Protein 5XHW (pdb70)

InterPro domains:
  IPR005835 Nucleotidyl transferase domain [PF00483] (5-223)
  IPR029044 Nucleotide-diphospho-sugar transferases [G3DSA:3.90.550.10] (3-225)
  IPR029044 Nucleotide-diphospho-sugar transferases [SSF53448] (4-223)
  IPR050486 Mannose-1-phosphate guanyltransferase [PTHR22572] (4-223)

Sequence (222 aa):
YDVVILAGGLGTRLKSVSGDIPKPVDISGKPFLYRLEYLEDQGVQRIILSLSYKADYIIDSLIKDNPVNSKVDFIIENEPLGTGGAIKNACKYIEASKFIVINGDTYCELDYKKFIESSLDSDLQISGVEVDDVCRYGSLDIDHDFHVNSIVEKGHQGTGIINSGTYILSKKIIEDYPHDKFSFELDFLPKFTGVFKAFVTKAYFIDIGIPEDYYKACEKFK

Foldseek 3Di:
DEEEEEQPPPAADQVPRHDQDRLCDDQQHDRVLLVLLLCVVLPHQEYEYEYERPQPVVVVVCVVPPSDPHHYHYHYDPDAQAPLLSLLVCLVVDPDQKYKYAYSQKRWNDNVVVVVVVCPPWQKEFEWAKDFWCQVAWFFDADPVQFTPATGGHHDTGTGIHRRVMMMHGSVLRNVPPGSHDHCRPPPVVPDDTGYGYDYYNTDMAGCSHPVSVVVRSVVVD

Secondary structure (DSSP, 8-state):
--EEEE-SS--SEETTEE-SS----EETTEEHHHH--HHHHHT--EEEEEE-TTHHHHHHHHHH-----SEEEEEE-SS--HHHHHHHHHGGG--SSEEEEEETTEEE---HHHHHHHTTT-SEEEEEEEES--TTS-EEEE-TT-BEEEEEPTT--SSEEEEEEEEEEEGGGTTT-S-SS--IIIIITTT--S-EEEEEE---EEETTSHHHHHHHHHHT-

Nearest PDB structures (foldseek):
  5xhw-assembly1_A  TM=1.005E+00  e=9.450E-49  Yersinia pseudotuberculosis
  6jq8-assembly1_A  TM=9.909E-01  e=1.436E-44  Yersinia pseudotuberculosis
  4y7u-assembly1_A  TM=7.960E-01  e=5.337E-15  Pseudomonas putida BIRD-1
  4y7v-assembly1_A  TM=8.036E-01  e=8.773E-15  Pseudomonas putida BIRD-1
  4y7t-assembly1_A  TM=8.026E-01  e=1.535E-14  Pseudomonas putida BIRD-1

Organism: Yersinia pseudotuberculosis (NCBI:txid633)

Solvent-accessible surface area: 11233 Å² total

B-factor: mean 29.2, std 11.06, range [11.17, 82.59]

Radius of gyration: 16.53 Å; Cα contacts (8 Å, |Δi|>4): 443; chains: 1; bounding box: 47×33×39 Å

Structure (mmCIF, N/CA/C/O backbone):
data_5XHW
#
_entry.id   5XHW
#
_cell.length_a   81.070
_cell.length_b   81.070
_cell.length_c   52.960
_cell.angle_alpha   90.00
_cell.angle_beta   90.00
_cell.angle_gamma   90.00
#
_symmetry.space_group_name_H-M   'P 43'
#
loop_
_entity.id
_entity.type
_entity.pdbx_description
1 polymer 'Putative 6-deoxy-D-mannoheptose pathway protein'
2 non-polymer 'SULFATE ION'
3 water water
#
loop_
_atom_site.group_PDB
_atom_site.id
_atom_site.type_symbol
_atom_site.label_atom_id
_atom_site.label_alt_id
_atom_site.label_comp_id
_atom_site.label_asym_id
_atom_site.label_entity_id
_atom_site.label_seq_id
_atom_site.pdbx_PDB_ins_code
_atom_site.Cartn_x
_atom_site.Cartn_y
_atom_site.Cartn_z
_atom_site.occupancy
_atom_site.B_iso_or_equiv
_atom_site.auth_seq_id
_atom_site.auth_comp_id
_atom_site.auth_asym_id
_atom_site.auth_atom_id
_atom_site.pdbx_PDB_model_num
ATOM 9 N N . TYR A 1 14 ? 29.115 14.505 37.004 1.00 25.31 2 TYR A N 1
ATOM 10 C CA . TYR A 1 14 ? 29.175 13.122 37.446 1.00 26.65 2 TYR A CA 1
ATOM 11 C C . TYR A 1 14 ? 30.383 12.378 36.900 1.00 26.40 2 TYR A C 1
ATOM 12 O O . TYR A 1 14 ? 30.960 12.778 35.888 1.00 27.67 2 TYR A O 1
ATOM 21 N N . ASP A 1 15 ? 30.750 11.282 37.560 1.00 20.96 3 ASP A N 1
ATOM 22 C CA . ASP A 1 15 ? 31.671 10.313 36.970 1.00 18.57 3 ASP A CA 1
ATOM 23 C C . ASP A 1 15 ? 31.110 9.772 35.649 1.00 19.91 3 ASP A C 1
ATOM 24 O O . ASP A 1 15 ? 29.880 9.683 35.477 1.00 16.43 3 ASP A O 1
ATOM 29 N N . VAL A 1 16 ? 32.004 9.401 34.734 1.00 16.75 4 VAL A N 1
ATOM 30 C CA . VAL A 1 16 ? 31.593 8.787 33.464 1.00 17.43 4 VAL A CA 1
ATOM 31 C C . VAL A 1 16 ? 32.137 7.361 33.314 1.00 17.55 4 VAL A C 1
ATOM 32 O O . VAL A 1 16 ? 33.353 7.126 33.405 1.00 18.96 4 VAL A O 1
ATOM 36 N N . VAL A 1 17 ? 31.240 6.400 33.099 1.00 13.65 5 VAL A N 1
ATOM 37 C CA . VAL A 1 17 ? 31.645 5.050 32.750 1.00 11.17 5 VAL A CA 1
ATOM 38 C C . VAL A 1 17 ? 31.538 4.898 31.230 1.00 15.17 5 VAL A C 1
ATOM 39 O O . VAL A 1 17 ? 30.469 5.154 30.653 1.00 13.28 5 VAL A O 1
ATOM 43 N N . ILE A 1 18 ? 32.634 4.491 30.590 1.00 13.95 6 ILE A N 1
ATOM 44 C CA . ILE A 1 18 ? 32.630 4.193 29.156 1.00 13.09 6 ILE A CA 1
ATOM 45 C C . ILE A 1 18 ? 32.687 2.688 28.947 1.00 15.14 6 ILE A C 1
ATOM 46 O O . ILE A 1 18 ? 33.587 2.001 29.454 1.00 16.74 6 ILE A O 1
ATOM 51 N N . LEU A 1 19 ? 31.700 2.165 28.238 1.00 12.55 7 LEU A N 1
ATOM 52 C CA . LEU A 1 19 ? 31.607 0.736 27.989 1.00 17.78 7 LEU A CA 1
ATOM 53 C C . LEU A 1 19 ? 32.383 0.414 26.728 1.00 25.33 7 LEU A C 1
ATOM 54 O O . LEU A 1 19 ? 31.930 0.728 25.628 1.00 18.91 7 LEU A O 1
ATOM 59 N N . ALA A 1 20 ? 33.552 -0.202 26.881 1.00 19.90 8 ALA A N 1
ATOM 60 C CA . ALA A 1 20 ? 34.373 -0.533 25.724 1.00 23.24 8 ALA A CA 1
ATOM 61 C C . ALA A 1 20 ? 34.356 -2.032 25.428 1.00 31.91 8 ALA A C 1
ATOM 62 O O . ALA A 1 20 ? 34.840 -2.468 24.384 1.00 44.69 8 ALA A O 1
ATOM 64 N N . GLY A 1 21 ? 33.779 -2.815 26.331 1.00 30.63 9 GLY A N 1
ATOM 65 C CA . GLY A 1 21 ? 33.650 -4.245 26.117 1.00 40.47 9 GLY A CA 1
ATOM 66 C C . GLY A 1 21 ? 32.381 -4.594 25.358 1.00 45.33 9 GLY A C 1
ATOM 67 O O . GLY A 1 21 ? 31.438 -3.804 25.320 1.00 40.82 9 GLY A O 1
ATOM 68 N N . GLY A 1 22 ? 32.330 -5.806 24.812 1.00 42.74 10 GLY A N 1
ATOM 69 C CA . GLY A 1 22 ? 31.153 -6.299 24.113 1.00 39.78 10 GLY A CA 1
ATOM 70 C C . GLY A 1 22 ? 30.680 -5.536 22.893 1.00 44.92 10 GLY A C 1
ATOM 71 O O . GLY A 1 22 ? 29.511 -5.610 22.515 1.00 38.67 10 GLY A O 1
ATOM 72 N N . LEU A 1 23 ? 31.601 -4.804 22.277 1.00 40.62 11 LEU A N 1
ATOM 73 C CA . LEU A 1 23 ? 31.290 -4.021 21.091 1.00 46.04 11 LEU A CA 1
ATOM 74 C C . LEU A 1 23 ? 31.668 -4.773 19.820 1.00 50.32 11 LEU A C 1
ATOM 75 O O . LEU A 1 23 ? 31.407 -4.300 18.714 1.00 50.37 11 LEU A O 1
ATOM 80 N N . GLY A 1 24 ? 32.282 -5.943 19.975 1.00 51.72 12 GLY A N 1
ATOM 81 C CA . GLY A 1 24 ? 32.676 -6.723 18.817 1.00 53.96 12 GLY A CA 1
ATOM 82 C C . GLY A 1 24 ? 33.720 -5.979 18.007 1.00 55.37 12 GLY A C 1
ATOM 83 O O . GLY A 1 24 ? 34.108 -4.865 18.359 1.00 53.74 12 GLY A O 1
ATOM 84 N N . THR A 1 25 ? 34.164 -6.597 16.938 1.00 52.19 13 THR A N 1
ATOM 85 C CA . THR A 1 25 ? 35.159 -6.024 16.078 1.00 48.11 13 THR A CA 1
ATOM 86 C C . THR A 1 25 ? 34.788 -5.858 14.578 1.00 46.80 13 THR A C 1
ATOM 87 O O . THR A 1 25 ? 35.631 -5.577 13.773 1.00 48.36 13 THR A O 1
ATOM 91 N N . ARG A 1 26 ? 33.539 -6.038 14.213 1.00 46.24 14 ARG A N 1
ATOM 92 C CA . ARG A 1 26 ? 33.125 -5.891 12.825 1.00 47.76 14 ARG A CA 1
ATOM 93 C C . ARG A 1 26 ? 32.767 -4.501 12.378 1.00 46.66 14 ARG A C 1
ATOM 94 O O . ARG A 1 26 ? 32.618 -3.614 13.173 1.00 44.67 14 ARG A O 1
ATOM 102 N N . LEU A 1 27 ? 32.661 -4.369 11.063 1.00 42.40 15 LEU A N 1
ATOM 103 C CA . LEU A 1 27 ? 32.173 -3.212 10.371 1.00 41.72 15 LEU A CA 1
ATOM 104 C C . LEU A 1 27 ? 31.233 -3.913 9.398 1.00 44.63 15 LEU A C 1
ATOM 105 O O . LEU A 1 27 ? 31.689 -4.500 8.463 1.00 39.89 15 LEU A O 1
ATOM 110 N N . LYS A 1 28 ? 29.934 -3.869 9.677 1.00 45.74 16 LYS A N 1
ATOM 111 C CA . LYS A 1 28 ? 28.961 -4.551 8.840 1.00 40.26 16 LYS A CA 1
ATOM 112 C C . LYS A 1 28 ? 29.361 -6.022 8.832 1.00 41.84 16 LYS A C 1
ATOM 113 O O . LYS A 1 28 ? 29.655 -6.598 9.879 1.00 43.56 16 LYS A O 1
ATOM 119 N N . SER A 1 29 ? 29.382 -6.622 7.649 1.00 41.00 17 SER A N 1
ATOM 120 C CA . SER A 1 29 ? 29.776 -8.000 7.501 1.00 42.97 17 SER A CA 1
ATOM 121 C C . SER A 1 29 ? 31.240 -8.288 7.778 1.00 39.39 17 SER A C 1
ATOM 122 O O . SER A 1 29 ? 31.592 -9.381 8.071 1.00 39.10 17 SER A O 1
ATOM 125 N N . VAL A 1 30 ? 32.086 -7.286 7.653 1.00 38.81 18 VAL A N 1
ATOM 126 C CA . VAL A 1 30 ? 33.510 -7.476 7.806 1.00 34.22 18 VAL A CA 1
ATOM 127 C C . VAL A 1 30 ? 34.029 -7.463 9.212 1.00 35.31 18 VAL A C 1
ATOM 128 O O . VAL A 1 30 ? 34.023 -6.483 9.877 1.00 34.22 18 VAL A O 1
ATOM 132 N N . SER A 1 31 ? 34.512 -8.615 9.604 1.00 35.11 19 SER A N 1
ATOM 133 C CA . SER A 1 31 ? 35.071 -8.855 10.904 1.00 41.10 19 SER A CA 1
ATOM 134 C C . SER A 1 31 ? 36.529 -8.394 11.024 1.00 37.73 19 SER A C 1
ATOM 135 O O . SER A 1 31 ? 37.316 -8.721 10.209 1.00 33.69 19 SER A O 1
ATOM 138 N N . GLY A 1 32 ? 36.833 -7.649 12.071 1.00 36.54 20 GLY A N 1
ATOM 139 C CA . GLY A 1 32 ? 38.142 -7.097 12.336 1.00 35.34 20 GLY A CA 1
ATOM 140 C C . GLY A 1 32 ? 38.749 -7.570 13.626 1.00 39.31 20 GLY A C 1
ATOM 141 O O . GLY A 1 32 ? 38.170 -8.390 14.260 1.00 42.02 20 GLY A O 1
ATOM 142 N N . ASP A 1 33 ? 39.938 -7.099 13.966 1.00 35.31 21 ASP A N 1
ATOM 143 C CA . ASP A 1 33 ? 40.640 -7.474 15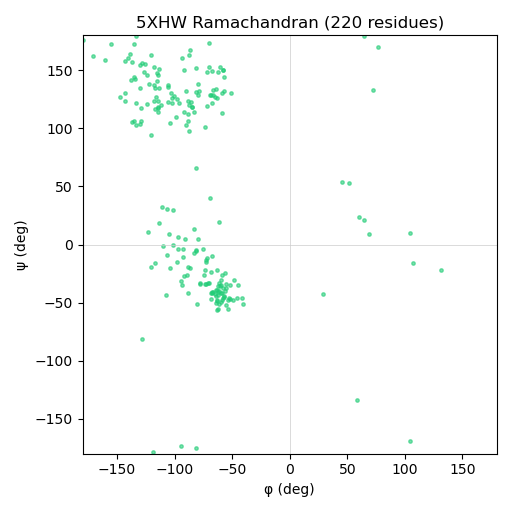.182 1.00 37.49 21 ASP A CA 1
ATOM 144 C C . ASP A 1 33 ? 40.904 -6.340 16.183 1.00 37.01 21 ASP A C 1
ATOM 145 O O . ASP A 1 33 ? 41.205 -6.550 17.307 1.00 39.20 21 ASP A O 1
ATOM 150 N N . ILE A 1 34 ? 40.777 -5.136 15.722 1.00 30.74 22 ILE A N 1
ATOM 151 C CA . ILE A 1 34 ? 40.958 -3.904 16.471 1.00 31.96 22 ILE A CA 1
ATOM 152 C C . ILE A 1 34 ? 39.690 -3.669 17.287 1.00 31.94 22 ILE A C 1
ATOM 153 O O . ILE A 1 34 ? 38.602 -3.733 16.737 1.00 24.41 22 ILE A O 1
ATOM 158 N N . PRO A 1 35 ? 39.852 -3.369 18.573 1.00 31.95 23 PRO A N 1
ATOM 159 C CA . PRO A 1 35 ? 38.709 -3.067 19.437 1.00 30.66 23 PRO A CA 1
ATOM 160 C C . PRO A 1 35 ? 38.119 -1.808 18.822 1.00 32.66 23 PRO A C 1
ATOM 161 O O . PRO A 1 35 ? 38.841 -0.832 18.619 1.00 28.67 23 PRO A O 1
ATOM 165 N N . LYS A 1 36 ? 36.829 -1.833 18.514 1.00 28.36 24 LYS A N 1
ATOM 166 C CA . LYS A 1 36 ? 36.179 -0.698 17.867 1.00 28.47 24 LYS A CA 1
ATOM 167 C C . LYS A 1 36 ? 36.516 0.675 18.438 1.00 26.92 24 LYS A C 1
ATOM 168 O O . LYS A 1 36 ? 36.642 1.630 17.658 1.00 24.73 24 LYS A O 1
ATOM 174 N N . PRO A 1 37 ? 36.717 0.766 19.747 1.00 25.31 25 PRO A N 1
ATOM 175 C CA . PRO A 1 37 ? 37.070 2.043 20.379 1.00 27.02 25 PRO A CA 1
ATOM 176 C C . PRO A 1 37 ? 38.483 2.504 19.993 1.00 22.45 25 PRO A C 1
ATOM 177 O O . PRO A 1 37 ? 38.779 3.690 20.145 1.00 22.80 25 PRO A O 1
ATOM 189 N N . VAL A 1 39 ? 39.834 2.230 16.862 1.00 24.07 27 VAL A N 1
ATOM 190 C CA . VAL A 1 39 ? 39.947 2.542 15.442 1.00 24.50 27 VAL A CA 1
ATOM 191 C C . VAL A 1 39 ? 40.533 3.941 15.225 1.00 21.11 27 VAL A C 1
ATOM 192 O O . VAL A 1 39 ? 40.105 4.910 15.846 1.00 18.36 27 VAL A O 1
ATOM 196 N N . ASP A 1 40 ? 41.518 4.053 14.331 1.00 25.62 28 ASP A N 1
ATOM 197 C CA . ASP A 1 40 ? 42.158 5.340 14.081 1.00 23.95 28 ASP A CA 1
ATOM 198 C C . ASP A 1 40 ? 41.229 6.321 13.376 1.00 26.22 28 ASP A C 1
ATOM 199 O O . ASP A 1 40 ? 40.632 6.001 12.350 1.00 24.30 28 ASP A O 1
ATOM 204 N N . ILE A 1 41 ? 41.110 7.514 13.941 1.00 20.60 29 ILE A N 1
ATOM 205 C CA . ILE A 1 41 ? 40.304 8.564 13.350 1.00 27.21 29 ILE A CA 1
ATOM 206 C C . ILE A 1 41 ? 41.225 9.751 13.079 1.00 27.30 29 ILE A C 1
ATOM 207 O O . ILE A 1 41 ? 41.483 10.568 13.960 1.00 23.69 29 ILE A O 1
ATOM 212 N N . SER A 1 42 ? 41.733 9.808 11.848 1.00 25.67 30 SER A N 1
ATOM 213 C CA . SER A 1 42 ? 42.658 10.849 11.407 1.00 27.96 30 SER A CA 1
ATOM 214 C C . SER A 1 42 ? 43.781 11.159 12.398 1.00 25.79 30 SER A C 1
ATOM 215 O O . SER A 1 42 ? 43.991 12.306 12.784 1.00 27.24 30 SER A O 1
ATOM 218 N N . GLY A 1 43 ? 44.507 10.132 12.808 1.00 26.64 31 GLY A N 1
ATOM 219 C CA . GLY A 1 43 ? 45.695 10.343 13.614 1.00 27.10 31 GLY A CA 1
ATOM 220 C C . GLY A 1 43 ? 45.574 9.966 15.076 1.00 31.30 31 GLY A C 1
ATOM 221 O O . GLY A 1 43 ? 46.592 9.848 15.749 1.00 33.41 31 GLY A O 1
ATOM 222 N N . LYS A 1 44 ? 44.342 9.791 15.565 1.00 31.33 32 LYS A N 1
ATOM 223 C CA . LYS A 1 44 ? 44.075 9.431 16.971 1.00 27.17 32 LYS A CA 1
ATOM 224 C C . LYS A 1 44 ? 43.024 8.323 17.063 1.00 27.82 32 LYS A C 1
ATOM 225 O O . LYS A 1 44 ? 42.079 8.301 16.273 1.00 25.23 32 LYS A O 1
ATOM 231 N N . PRO A 1 45 ? 43.171 7.410 18.034 1.00 26.02 33 PRO A N 1
ATOM 232 C CA . PRO A 1 45 ? 42.122 6.401 18.247 1.00 25.19 33 PRO A CA 1
ATOM 233 C C . PRO A 1 45 ? 40.781 7.074 18.535 1.00 16.40 33 PRO A C 1
ATOM 234 O O . PRO A 1 45 ? 40.762 8.175 19.068 1.00 18.32 33 PRO A O 1
ATOM 238 N N . PHE A 1 46 ? 39.683 6.429 18.162 1.00 21.54 34 PHE A N 1
ATOM 239 C CA . PHE A 1 46 ? 38.340 6.966 18.408 1.00 16.67 34 PHE A CA 1
ATOM 240 C C . PHE A 1 46 ? 38.107 7.240 19.908 1.00 20.21 34 PHE A C 1
ATOM 241 O O . PHE A 1 46 ? 37.595 8.284 20.289 1.00 16.35 34 PHE A O 1
ATOM 249 N N . LEU A 1 47 ? 38.505 6.298 20.754 1.00 18.46 35 LEU A N 1
ATOM 250 C CA . LEU A 1 47 ? 38.351 6.479 22.201 1.00 19.56 35 LEU A CA 1
ATOM 251 C C . LEU A 1 47 ? 39.026 7.766 22.711 1.00 21.67 35 LEU A C 1
ATOM 252 O O . LEU A 1 47 ? 38.492 8.451 23.592 1.00 21.49 35 LEU A O 1
ATOM 257 N N . TYR A 1 48 ? 40.182 8.119 22.150 1.00 18.54 36 TYR A N 1
ATOM 258 C CA . TYR A 1 48 ? 40.884 9.327 22.599 1.00 23.20 36 TYR A CA 1
ATOM 259 C C . TYR A 1 48 ? 40.124 10.592 22.270 1.00 19.17 36 TYR A C 1
ATOM 260 O O . TYR A 1 48 ? 40.078 11.524 23.069 1.00 22.31 36 TYR A O 1
ATOM 269 N N . ARG A 1 49 ? 39.535 10.645 21.079 1.00 18.14 37 ARG A N 1
ATOM 270 C CA . ARG A 1 49 ? 38.733 11.800 20.719 1.00 18.75 37 ARG A CA 1
ATOM 271 C C . ARG A 1 49 ? 37.509 11.929 21.628 1.00 19.23 37 ARG A C 1
ATOM 272 O O . ARG A 1 49 ? 37.112 13.036 21.990 1.00 18.34 37 ARG A O 1
ATOM 280 N N . LEU A 1 50 ? 36.900 10.796 21.969 1.00 15.29 38 LEU A N 1
ATO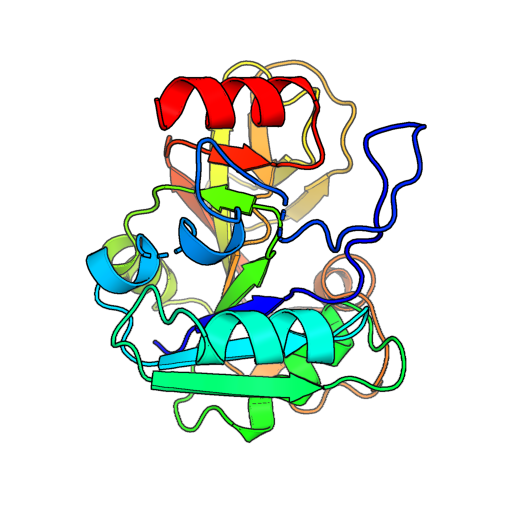M 281 C CA . LEU A 1 50 ? 35.773 10.790 22.888 1.00 17.03 38 LEU A CA 1
ATOM 282 C C . LEU A 1 50 ? 36.192 11.346 24.267 1.00 16.46 38 LEU A C 1
ATOM 283 O O . LEU A 1 50 ? 35.552 12.250 24.818 1.00 16.80 38 LEU A O 1
ATOM 296 N N . GLU A 1 52 ? 38.816 13.210 25.016 1.00 21.08 40 GLU A N 1
ATOM 297 C CA . GLU A 1 52 ? 39.146 14.635 24.891 1.00 22.85 40 GLU A CA 1
ATOM 298 C C . GLU A 1 52 ? 37.894 15.509 24.971 1.00 23.52 40 GLU A C 1
ATOM 299 O O . GLU A 1 52 ? 37.915 16.557 25.613 1.00 24.90 40 GLU A O 1
ATOM 305 N N . TYR A 1 53 ? 36.809 15.095 24.311 1.00 20.94 41 TYR A N 1
ATOM 306 C CA . TYR A 1 53 ? 35.560 15.863 24.357 1.00 18.18 41 TYR A CA 1
ATOM 307 C C . TYR A 1 53 ? 34.986 15.899 25.782 1.00 20.36 41 TYR A C 1
ATOM 308 O O . TYR A 1 53 ? 34.526 16.941 26.261 1.00 22.45 41 TYR A O 1
ATOM 317 N N . LEU A 1 54 ? 34.992 14.751 26.446 1.00 21.20 42 LEU A N 1
ATOM 318 C CA . LEU A 1 54 ? 34.523 14.669 27.826 1.00 21.38 42 LEU A CA 1
ATOM 319 C C . LEU A 1 54 ? 35.325 15.620 28.736 1.00 24.86 42 LEU A C 1
ATOM 320 O O . LEU A 1 54 ? 34.738 16.359 29.525 1.00 22.71 42 LEU A O 1
ATOM 325 N N . GLU A 1 55 ? 36.653 15.612 28.608 1.00 27.01 43 GLU A N 1
ATOM 326 C CA . GLU A 1 55 ? 37.486 16.530 29.394 1.00 29.25 43 GLU A CA 1
ATOM 327 C C . GLU A 1 55 ? 37.103 17.985 29.110 1.00 29.54 43 GLU A C 1
ATOM 328 O O . GLU A 1 55 ? 37.002 18.794 30.035 1.00 28.53 43 GLU A O 1
ATOM 334 N N . ASP A 1 56 ? 36.866 18.313 27.839 1.00 28.02 44 ASP A N 1
ATOM 335 C CA . ASP A 1 56 ? 36.415 19.658 27.462 1.00 30.67 44 ASP A CA 1
ATOM 336 C C . ASP A 1 56 ? 35.086 20.037 28.132 1.00 31.09 44 ASP A C 1
ATOM 337 O O . ASP A 1 56 ? 34.834 21.209 28.417 1.00 28.07 44 ASP A O 1
ATOM 342 N N . GLN A 1 57 ? 34.241 19.039 28.386 1.00 28.18 45 GLN A N 1
ATOM 343 C CA . GLN A 1 57 ? 32.947 19.267 29.020 1.00 27.32 45 GLN A CA 1
ATOM 344 C C . GLN A 1 57 ? 33.066 19.353 30.538 1.00 28.44 45 GLN A C 1
ATOM 345 O O . GLN A 1 57 ? 32.097 19.661 31.225 1.00 32.28 45 GLN A O 1
ATOM 351 N N . GLY A 1 58 ? 34.251 19.062 31.062 1.00 25.08 46 GLY A N 1
ATOM 352 C CA . GLY A 1 58 ? 34.478 19.171 32.491 1.00 31.14 46 GLY A CA 1
ATOM 353 C C . GLY A 1 58 ? 34.519 17.860 33.255 1.00 32.90 46 GLY A C 1
ATOM 354 O O . GLY A 1 58 ? 34.531 17.873 34.485 1.00 30.11 46 GLY A O 1
ATOM 355 N N . VAL A 1 59 ? 34.551 16.729 32.549 1.00 29.14 47 VAL A N 1
ATOM 356 C CA . VAL A 1 59 ? 34.597 15.434 33.224 1.00 27.78 47 VAL A CA 1
ATOM 357 C C . VAL A 1 59 ? 35.923 15.259 33.974 1.00 28.75 47 VAL A C 1
ATOM 358 O O . VAL A 1 59 ? 37.000 15.444 33.407 1.00 30.84 47 VAL A O 1
ATOM 362 N N . GLN A 1 60 ? 35.831 14.908 35.255 1.00 25.47 48 GLN A N 1
ATOM 363 C CA . GLN A 1 60 ? 37.000 14.812 36.123 1.00 29.43 48 GLN A CA 1
ATOM 364 C C . GLN A 1 60 ? 37.417 13.372 36.374 1.00 26.30 48 GLN A C 1
ATOM 365 O O . GLN A 1 60 ? 38.552 13.107 36.758 1.00 26.08 48 GLN A O 1
ATOM 371 N N . ARG A 1 61 ? 36.491 12.440 36.165 1.00 21.77 49 ARG A N 1
ATOM 372 C CA . ARG A 1 61 ? 36.791 11.043 36.395 1.00 23.41 49 ARG A CA 1
ATOM 373 C C . ARG A 1 61 ? 36.128 10.106 35.384 1.00 24.75 49 ARG A C 1
ATOM 374 O O . ARG A 1 61 ? 34.904 10.100 35.239 1.00 20.44 49 ARG A O 1
ATOM 382 N N . ILE A 1 62 ? 36.952 9.307 34.713 1.00 25.03 50 ILE A N 1
ATOM 383 C CA . ILE A 1 62 ? 36.489 8.365 33.707 1.00 22.68 50 ILE A CA 1
ATOM 384 C C . ILE A 1 62 ? 36.803 6.961 34.163 1.00 24.22 50 ILE A C 1
ATOM 385 O O . ILE A 1 62 ? 37.922 6.666 34.589 1.00 27.19 50 ILE A O 1
ATOM 390 N N . ILE A 1 63 ? 35.821 6.075 34.020 1.00 16.93 51 ILE A N 1
ATOM 391 C CA . ILE A 1 63 ? 35.974 4.665 34.362 1.00 17.32 51 ILE A CA 1
ATOM 392 C C . ILE A 1 63 ? 35.849 3.886 33.051 1.00 19.99 51 ILE A C 1
ATOM 393 O O . ILE A 1 63 ? 34.808 3.933 32.395 1.00 18.78 51 ILE A O 1
ATOM 398 N N . LEU A 1 64 ? 36.903 3.182 32.658 1.00 19.16 52 LEU A N 1
ATOM 399 C CA . LEU A 1 64 ? 36.865 2.424 31.411 1.00 17.69 52 LEU A CA 1
ATOM 400 C C . LEU A 1 64 ? 36.570 0.947 31.643 1.00 24.22 52 LEU A C 1
ATOM 401 O O . LEU A 1 64 ? 37.402 0.224 32.190 1.00 20.64 52 LEU A O 1
ATOM 406 N N . SER A 1 65 ? 35.384 0.501 31.246 1.00 16.61 53 SER A N 1
ATOM 407 C CA . SER A 1 65 ? 35.015 -0.899 31.407 1.00 16.63 53 SER A CA 1
ATOM 408 C C . SER A 1 65 ? 35.573 -1.629 30.199 1.00 21.38 53 SER A C 1
ATOM 409 O O . SER A 1 65 ? 35.195 -1.328 29.067 1.00 22.18 53 SER A O 1
ATOM 412 N N . LEU A 1 66 ? 36.477 -2.579 30.419 1.00 24.94 54 LEU A N 1
ATOM 413 C CA . LEU A 1 66 ? 37.065 -3.278 29.269 1.00 23.13 54 LEU A CA 1
ATOM 414 C C . LEU A 1 66 ? 36.939 -4.807 29.271 1.00 27.01 54 LEU A C 1
ATOM 415 O O . LEU A 1 66 ? 36.967 -5.439 30.327 1.00 31.97 54 LEU A O 1
ATOM 420 N N . SER A 1 67 ? 36.786 -5.383 28.083 1.00 28.55 55 SER A N 1
ATOM 421 C CA . SER A 1 67 ? 36.644 -6.827 27.946 1.00 34.25 55 SER A CA 1
ATOM 422 C C . SER A 1 67 ? 37.654 -7.300 26.907 1.00 38.67 55 SER A C 1
ATOM 423 O O . SER A 1 67 ? 38.727 -7.793 27.255 1.00 37.56 55 SER A O 1
ATOM 426 N N . TYR A 1 68 ? 37.309 -7.150 25.632 1.00 32.69 56 TYR A N 1
ATOM 427 C CA . TYR A 1 68 ? 38.174 -7.560 24.594 1.00 36.02 56 TYR A CA 1
ATOM 428 C C . TYR A 1 68 ? 39.441 -6.741 24.492 1.00 28.15 56 TYR A C 1
ATOM 429 O O . TYR A 1 68 ? 39.372 -5.578 24.319 1.00 26.48 56 TYR A O 1
ATOM 438 N N . LYS A 1 69 ? 40.597 -7.385 24.604 1.00 28.20 57 LYS A N 1
ATOM 439 C CA . LYS A 1 69 ? 41.878 -6.686 24.502 1.00 26.31 57 LYS A CA 1
ATOM 440 C C . LYS A 1 69 ? 42.013 -5.463 25.416 1.00 25.71 57 LYS A C 1
ATOM 441 O O . LYS A 1 69 ? 42.351 -4.371 24.959 1.00 22.11 57 LYS A O 1
ATOM 447 N N . ALA A 1 70 ? 41.756 -5.658 26.705 1.00 24.94 58 ALA A N 1
ATOM 448 C CA . ALA A 1 70 ? 41.870 -4.598 27.700 1.00 23.16 58 ALA A CA 1
ATOM 449 C C . ALA A 1 70 ? 43.308 -4.090 27.778 1.00 18.71 58 ALA A C 1
ATOM 450 O O . ALA A 1 70 ? 43.550 -2.885 27.845 1.00 21.15 58 ALA A O 1
ATOM 452 N N . ASP A 1 71 ? 44.258 -5.020 27.768 1.00 21.01 59 ASP A N 1
ATOM 453 C CA . ASP A 1 71 ? 45.686 -4.685 27.833 1.00 29.73 59 ASP A CA 1
ATOM 454 C C . ASP A 1 71 ? 46.246 -3.800 26.722 1.00 27.85 59 ASP A C 1
ATOM 455 O O . ASP A 1 71 ? 46.946 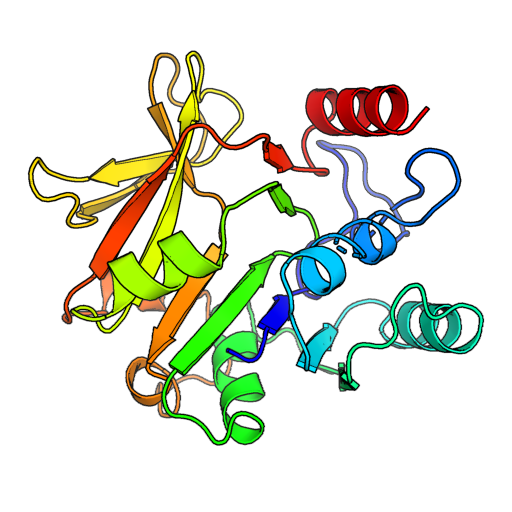-2.827 26.992 1.00 25.45 59 ASP A O 1
ATOM 460 N N . TYR A 1 72 ? 45.967 -4.160 25.567 1.00 28.64 60 TYR A N 1
ATOM 461 C CA . TYR A 1 72 ? 46.279 -3.332 24.395 1.00 28.20 60 TYR A CA 1
ATOM 462 C C . TYR A 1 72 ? 45.807 -1.906 24.605 1.00 23.24 60 TYR A C 1
ATOM 463 O O . TYR A 1 72 ? 46.545 -0.963 24.384 1.00 25.32 60 TYR A O 1
ATOM 472 N N . ILE A 1 73 ? 44.567 -1.766 25.061 1.00 25.04 61 ILE A N 1
ATOM 473 C CA . ILE A 1 73 ? 43.984 -0.456 25.319 1.00 17.84 61 ILE A CA 1
ATOM 474 C C . ILE A 1 73 ? 44.658 0.246 26.497 1.00 22.40 61 ILE A C 1
ATOM 475 O O . ILE A 1 73 ? 44.915 1.449 26.444 1.00 19.75 61 ILE A O 1
ATOM 480 N N . ILE A 1 74 ? 44.938 -0.514 27.553 1.00 22.81 62 ILE A N 1
ATOM 481 C CA . ILE A 1 74 ? 45.595 0.031 28.731 1.00 25.44 62 ILE A CA 1
ATOM 482 C C . ILE A 1 74 ? 46.976 0.511 28.311 1.00 20.00 62 ILE A C 1
ATOM 483 O O . ILE A 1 74 ? 47.323 1.678 28.492 1.00 22.29 62 ILE A O 1
ATOM 488 N N . ASP A 1 75 ? 47.756 -0.401 27.740 1.00 24.01 63 ASP A N 1
ATOM 489 C CA . ASP A 1 75 ? 49.088 -0.072 27.264 1.00 24.51 63 ASP A CA 1
ATOM 490 C C . ASP A 1 75 ? 49.017 1.244 26.488 1.00 25.53 63 ASP A C 1
ATOM 491 O O . ASP A 1 75 ? 49.831 2.140 26.712 1.00 27.22 63 ASP A O 1
ATOM 496 N N . SER A 1 76 ? 48.033 1.364 25.604 1.00 26.18 64 SER A N 1
ATOM 497 C CA . SER A 1 76 ? 47.859 2.573 24.803 1.00 24.37 64 SER A CA 1
ATOM 498 C C . SER A 1 76 ? 47.737 3.854 25.634 1.00 28.24 64 SER A C 1
ATOM 499 O O . SER A 1 76 ? 48.414 4.844 25.356 1.00 24.50 64 SER A O 1
ATOM 502 N N . LEU A 1 77 ? 46.827 3.862 26.604 1.00 23.94 65 LEU A N 1
ATOM 503 C CA . LEU A 1 77 ? 46.587 5.052 27.422 1.00 25.44 65 LEU A CA 1
ATOM 504 C C . LEU A 1 77 ? 47.805 5.476 28.230 1.00 29.33 65 LEU A C 1
ATOM 505 O O . LEU A 1 77 ? 48.055 6.663 28.437 1.00 34.51 65 LEU A O 1
ATOM 510 N N . ILE A 1 78 ? 48.571 4.491 28.692 1.00 32.59 66 ILE A N 1
ATOM 511 C CA . ILE A 1 78 ? 49.777 4.771 29.458 1.00 32.98 66 ILE A CA 1
ATOM 512 C C . ILE A 1 78 ? 50.706 5.537 28.531 1.00 36.71 66 ILE A C 1
ATOM 513 O O . ILE A 1 78 ? 51.151 6.642 28.841 1.00 40.80 66 ILE A O 1
ATOM 518 N N . LYS A 1 79 ? 50.983 4.934 27.380 1.00 33.25 67 LYS A N 1
ATOM 519 C CA . LYS A 1 79 ? 51.818 5.541 26.364 1.00 36.72 67 LYS A CA 1
ATOM 520 C C . LYS A 1 79 ? 51.242 6.894 26.069 1.00 41.00 67 LYS A C 1
ATOM 521 O O . LYS A 1 79 ? 51.916 7.912 26.225 1.00 40.99 67 LYS A O 1
ATOM 527 N N . ASP A 1 80 ? 49.980 7.010 25.696 1.00 36.77 68 ASP A N 1
ATOM 528 C CA . ASP A 1 80 ? 49.504 8.373 25.456 1.00 42.58 68 ASP A CA 1
ATOM 529 C C . ASP A 1 80 ? 48.213 8.752 26.173 1.00 42.34 68 ASP A C 1
ATOM 530 O O . ASP A 1 80 ? 47.141 8.336 25.734 1.00 41.22 68 ASP A O 1
ATOM 535 N N . ASN A 1 81 ? 48.277 9.565 27.220 1.00 41.76 69 ASN A N 1
ATOM 536 C CA . ASN A 1 81 ? 47.050 9.980 27.897 1.00 36.40 69 ASN A CA 1
ATOM 537 C C . ASN A 1 81 ? 46.497 11.268 27.276 1.00 40.32 69 ASN A C 1
ATOM 538 O O . ASN A 1 81 ? 47.049 12.345 27.500 1.00 38.16 69 ASN A O 1
ATOM 543 N N . PRO A 1 82 ? 45.455 11.130 26.460 1.00 34.44 70 PRO A N 1
ATOM 544 C CA . PRO A 1 82 ? 44.848 12.270 25.762 1.00 38.28 70 PRO A CA 1
ATOM 545 C C . PRO A 1 82 ? 44.160 13.237 26.709 1.00 36.86 70 PRO A C 1
ATOM 546 O O . PRO A 1 82 ? 43.741 14.319 26.298 1.00 37.17 70 PRO A O 1
ATOM 550 N N . VAL A 1 83 ? 44.014 12.845 27.968 1.00 32.72 71 VAL A N 1
ATOM 551 C CA . VAL A 1 83 ? 43.341 13.707 28.928 1.00 33.49 71 VAL A CA 1
ATOM 552 C C . VAL A 1 83 ? 43.953 13.668 30.319 1.00 35.69 71 VAL A C 1
ATOM 553 O O . VAL A 1 83 ? 44.638 12.716 30.693 1.00 34.10 71 VAL A O 1
ATOM 557 N N . ASN A 1 84 ? 43.689 14.725 31.076 1.00 31.67 72 ASN A N 1
ATOM 558 C CA . ASN A 1 84 ? 44.172 14.858 32.419 1.00 37.68 72 ASN A CA 1
ATOM 559 C C . ASN A 1 84 ? 43.058 14.420 33.362 1.00 35.32 72 ASN A C 1
ATOM 560 O O . ASN A 1 84 ? 43.212 14.543 34.577 1.00 33.71 72 ASN A O 1
ATOM 565 N N . SER A 1 85 ? 41.942 13.895 32.868 1.00 35.23 73 SER A N 1
ATOM 566 C CA . SER A 1 85 ? 40.879 13.460 33.789 1.00 33.01 73 SER A CA 1
ATOM 567 C C . SER A 1 85 ? 41.298 12.184 34.534 1.00 30.32 73 SER A C 1
ATOM 568 O O . SER A 1 85 ? 42.008 11.357 33.963 1.00 31.64 73 SER A O 1
ATOM 571 N N . LYS A 1 86 ? 40.851 11.993 35.770 1.00 26.56 74 LYS A N 1
ATOM 572 C CA . LYS A 1 86 ? 41.201 10.770 36.488 1.00 27.38 74 LYS A CA 1
ATOM 573 C C . LYS A 1 86 ? 40.690 9.583 35.668 1.00 30.63 74 LYS A C 1
ATOM 574 O O . LYS A 1 86 ? 39.529 9.572 35.257 1.00 28.62 74 LYS A O 1
ATOM 580 N N . VAL A 1 87 ? 41.543 8.590 35.421 1.00 23.76 75 VAL A N 1
ATOM 581 C CA . VAL A 1 87 ? 41.128 7.436 34.624 1.00 26.22 75 VAL A CA 1
ATOM 582 C C . VAL A 1 87 ? 41.332 6.134 35.379 1.00 31.92 75 VAL A C 1
ATOM 583 O O . VAL A 1 87 ? 42.449 5.807 35.798 1.00 30.15 75 VAL A O 1
ATOM 587 N N . ASP A 1 88 ? 40.243 5.396 35.565 1.00 22.68 76 ASP A N 1
ATOM 588 C CA . ASP A 1 88 ? 40.311 4.070 36.167 1.00 24.48 76 ASP A CA 1
ATOM 589 C C . ASP A 1 88 ? 39.940 2.988 35.162 1.00 26.37 76 ASP A C 1
ATOM 590 O O . ASP A 1 88 ? 39.140 3.218 34.250 1.00 23.22 76 ASP A O 1
ATOM 595 N N . PHE A 1 89 ? 40.505 1.801 35.348 1.00 20.24 77 PHE A N 1
ATOM 596 C CA . PHE A 1 89 ? 40.259 0.696 34.456 1.00 22.37 77 PHE A CA 1
ATOM 597 C C . PHE A 1 89 ? 39.533 -0.415 35.186 1.00 27.74 77 PHE A C 1
ATOM 598 O O . PHE A 1 89 ? 39.810 -0.689 36.354 1.00 23.86 77 PHE A O 1
ATOM 606 N N . ILE A 1 90 ? 38.684 -1.131 34.451 1.00 21.98 78 ILE A N 1
ATOM 607 C CA . ILE A 1 90 ? 37.960 -2.291 34.972 1.00 22.82 78 ILE A CA 1
ATOM 608 C C . ILE A 1 90 ? 37.996 -3.416 33.926 1.00 28.32 78 ILE A C 1
ATOM 609 O O . ILE A 1 90 ? 37.294 -3.340 3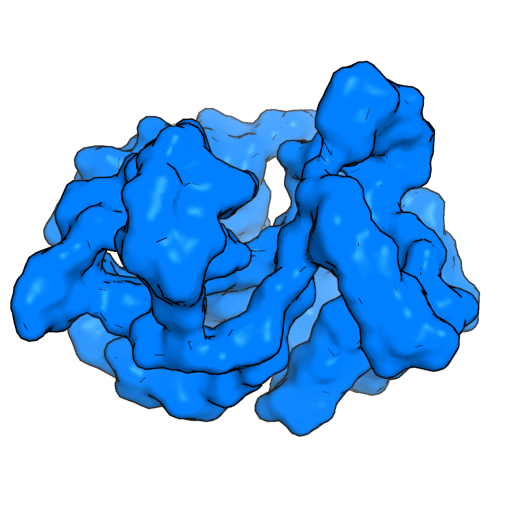2.918 1.00 26.44 78 ILE A O 1
ATOM 614 N N . ILE A 1 91 ? 38.809 -4.452 34.152 1.00 27.56 79 ILE A N 1
ATOM 615 C CA . ILE A 1 91 ? 38.910 -5.543 33.196 1.00 29.94 79 ILE A CA 1
ATOM 616 C C . ILE A 1 91 ? 37.864 -6.620 33.492 1.00 34.40 79 ILE A C 1
ATOM 617 O O . ILE A 1 91 ? 37.922 -7.282 34.529 1.00 30.43 79 ILE A O 1
ATOM 622 N N . GLU A 1 92 ? 36.893 -6.765 32.587 1.00 25.10 80 GLU A N 1
ATOM 623 C CA . GLU A 1 92 ? 35.910 -7.842 32.655 1.00 30.68 80 GLU A CA 1
ATOM 624 C C . GLU A 1 92 ? 36.505 -9.083 31.996 1.00 39.72 80 GLU A C 1
ATOM 625 O O . GLU A 1 92 ? 36.806 -9.069 30.805 1.00 42.38 80 GLU A O 1
ATOM 631 N N . ASN A 1 93 ? 36.664 -10.159 32.757 1.00 42.82 81 ASN A N 1
ATOM 632 C CA . ASN A 1 93 ? 37.299 -11.359 32.225 1.00 47.60 81 ASN A CA 1
ATOM 633 C C . ASN A 1 93 ? 36.303 -12.294 31.557 1.00 47.80 81 ASN A C 1
ATOM 634 O O . ASN A 1 93 ? 36.676 -13.148 30.761 1.00 49.16 81 ASN A O 1
ATOM 639 N N . GLU A 1 94 ? 35.035 -12.100 31.893 1.00 47.59 82 GLU A N 1
ATOM 640 C CA . GLU A 1 94 ? 33.946 -12.750 31.200 1.00 49.90 82 GLU A CA 1
ATOM 641 C C . GLU A 1 94 ? 32.944 -11.704 30.724 1.00 45.25 82 GLU A C 1
ATOM 642 O O . GLU A 1 94 ? 32.770 -10.679 31.383 1.00 34.89 82 GLU A O 1
ATOM 648 N N . PRO A 1 95 ? 32.277 -11.977 29.578 1.00 49.36 83 PRO A N 1
ATOM 649 C CA . PRO A 1 95 ? 31.257 -11.062 29.038 1.00 46.15 83 PRO A CA 1
ATOM 650 C C . PRO A 1 95 ? 30.127 -10.835 30.048 1.00 31.23 83 PRO A C 1
ATOM 651 O O . PRO A 1 95 ? 29.392 -11.756 30.378 1.00 41.21 83 PRO A O 1
ATOM 655 N N . LEU A 1 96 ? 30.015 -9.617 30.563 1.00 29.81 84 LEU A N 1
ATOM 656 C CA . LEU A 1 96 ? 28.956 -9.324 31.515 1.00 29.11 84 LEU A CA 1
ATOM 657 C C . LEU A 1 96 ? 27.717 -8.767 30.830 1.00 23.79 84 LEU A C 1
ATOM 658 O O . LEU A 1 96 ? 26.674 -8.650 31.461 1.00 20.79 84 LEU A O 1
ATOM 663 N N . GLY A 1 97 ? 27.837 -8.420 29.547 1.00 22.23 85 GLY A N 1
ATOM 664 C CA . GLY A 1 97 ? 26.794 -7.679 28.851 1.00 19.85 85 GLY A CA 1
ATOM 665 C C . GLY A 1 97 ? 26.844 -6.217 29.261 1.00 20.67 85 GLY A C 1
ATOM 666 O O . GLY A 1 97 ? 27.565 -5.859 30.195 1.00 20.48 85 GLY A O 1
ATOM 667 N N . THR A 1 98 ? 26.099 -5.362 28.573 1.00 18.86 86 THR A N 1
ATOM 668 C CA . THR A 1 98 ? 26.060 -3.939 28.923 1.00 20.12 86 THR A CA 1
ATOM 669 C C . THR A 1 98 ? 25.507 -3.710 30.343 1.00 18.47 86 THR A C 1
ATOM 670 O O . THR A 1 98 ? 26.026 -2.881 31.093 1.00 13.90 86 THR A O 1
ATOM 674 N N . GLY A 1 99 ? 24.475 -4.452 30.723 1.00 15.47 87 GLY A N 1
ATOM 675 C CA . GLY A 1 99 ? 23.909 -4.283 32.055 1.00 18.68 87 GLY A CA 1
ATOM 676 C C . GLY A 1 99 ? 24.847 -4.759 33.148 1.00 15.27 87 GLY A C 1
ATOM 677 O O . GLY A 1 99 ? 25.078 -4.069 34.148 1.00 15.35 87 GLY A O 1
ATOM 678 N N . GLY A 1 100 ? 25.409 -5.945 32.952 1.00 16.06 88 GLY A N 1
ATOM 679 C CA . GLY A 1 100 ? 26.383 -6.492 33.880 1.00 16.74 88 GLY A CA 1
ATOM 680 C C . GLY A 1 100 ? 27.596 -5.601 34.087 1.00 18.13 88 GLY A C 1
ATOM 681 O O . GLY A 1 100 ? 28.106 -5.496 35.200 1.00 16.51 88 GLY A O 1
ATOM 682 N N . ALA A 1 101 ? 28.051 -4.946 33.022 1.00 16.64 89 ALA A N 1
ATOM 683 C CA . ALA A 1 101 ? 29.183 -4.024 33.116 1.00 17.77 89 ALA A CA 1
ATOM 684 C C . ALA A 1 101 ? 28.826 -2.774 33.925 1.00 16.42 89 ALA A C 1
ATOM 685 O O . ALA A 1 101 ? 29.632 -2.307 34.734 1.00 17.62 89 ALA A O 1
ATOM 687 N N . ILE A 1 102 ? 27.630 -2.227 33.705 1.00 13.71 90 ILE A N 1
ATOM 688 C CA . ILE A 1 102 ? 27.154 -1.085 34.496 1.00 17.90 90 ILE A CA 1
ATOM 689 C C . ILE A 1 102 ? 27.001 -1.460 35.977 1.00 17.70 90 ILE A C 1
ATOM 690 O O . ILE A 1 102 ? 27.498 -0.747 36.865 1.00 14.95 90 ILE A O 1
ATOM 695 N N . LYS A 1 103 ? 26.338 -2.583 36.249 1.00 15.75 91 LYS A N 1
ATOM 696 C CA . LYS A 1 103 ? 26.216 -3.070 37.638 1.00 17.65 91 LYS A CA 1
ATOM 697 C C . LYS A 1 103 ? 27.575 -3.196 38.338 1.00 17.65 91 LYS A C 1
ATOM 698 O O . LYS A 1 103 ? 27.762 -2.769 39.477 1.00 17.40 91 LYS A O 1
ATOM 704 N N . ASN A 1 104 ? 28.504 -3.819 37.642 1.00 17.80 92 ASN A N 1
ATOM 705 C CA . ASN A 1 104 ? 29.868 -3.990 38.104 1.00 21.30 92 ASN A CA 1
ATOM 706 C C . ASN A 1 104 ? 30.609 -2.673 38.378 1.00 25.91 92 ASN A C 1
ATOM 707 O O . ASN A 1 104 ? 31.420 -2.587 39.310 1.00 26.08 92 ASN A O 1
ATOM 712 N N . ALA A 1 105 ? 30.327 -1.648 37.574 1.00 20.59 93 ALA A N 1
ATOM 713 C CA . ALA A 1 105 ? 30.972 -0.340 37.745 1.00 24.78 93 ALA A CA 1
ATOM 714 C C . ALA A 1 105 ? 30.451 0.432 38.968 1.00 22.29 93 ALA A C 1
ATOM 715 O O . ALA A 1 105 ? 31.136 1.319 39.497 1.00 19.48 93 ALA A O 1
ATOM 717 N N . CYS A 1 106 ? 29.245 0.085 39.420 1.00 22.48 94 CYS A N 1
ATOM 718 C CA . CYS A 1 106 ? 28.588 0.794 40.522 1.00 21.49 94 CYS A CA 1
ATOM 719 C C . CYS A 1 106 ? 29.428 0.856 41.800 1.00 24.01 94 CYS A C 1
ATOM 720 O O . CYS A 1 106 ? 29.354 1.843 42.522 1.00 23.42 94 CYS A O 1
ATOM 723 N N . LYS A 1 107 ? 30.201 -0.194 42.067 1.00 24.34 95 LYS A N 1
ATOM 724 C CA . LYS A 1 107 ? 31.055 -0.268 43.262 1.00 32.23 95 LYS A CA 1
ATOM 725 C C . LYS A 1 107 ? 32.030 0.906 43.377 1.00 34.98 95 LYS A C 1
ATOM 726 O O . LYS A 1 107 ? 32.484 1.226 44.470 1.00 32.90 95 LYS A O 1
ATOM 732 N N . TYR A 1 108 ? 32.356 1.534 42.249 1.00 29.09 96 TYR A N 1
ATOM 733 C CA . TYR A 1 108 ? 33.382 2.576 42.215 1.00 25.43 96 TYR A CA 1
ATOM 734 C C . TYR A 1 108 ? 32.819 3.956 42.172 1.00 28.07 96 TYR A C 1
ATOM 735 O O . TYR A 1 108 ? 33.564 4.940 42.116 1.00 36.30 96 TYR A O 1
ATOM 744 N N . ILE A 1 109 ? 31.504 4.056 42.159 1.00 25.32 97 ILE A N 1
ATOM 745 C CA . ILE A 1 109 ? 30.907 5.366 42.142 1.00 24.19 97 ILE A CA 1
ATOM 746 C C . ILE A 1 109 ? 30.439 5.639 43.564 1.00 32.36 97 ILE A C 1
ATOM 747 O O . ILE A 1 109 ? 29.742 4.825 44.162 1.00 28.33 97 ILE A O 1
ATOM 752 N N . GLU A 1 110 ? 30.865 6.763 44.123 1.00 31.51 98 GLU A N 1
ATOM 753 C CA . GLU A 1 110 ? 30.525 7.046 45.511 1.00 35.01 98 GLU A CA 1
ATOM 754 C C . GLU A 1 110 ? 29.283 7.901 45.575 1.00 29.99 98 GLU A C 1
ATOM 755 O O . GLU A 1 110 ? 28.492 7.770 46.500 1.00 36.26 98 GLU A O 1
ATOM 761 N N . ALA A 1 111 ? 29.088 8.747 44.571 1.00 27.78 99 ALA A N 1
ATOM 762 C CA . ALA A 1 111 ? 27.871 9.535 44.470 1.00 24.97 99 ALA A CA 1
ATOM 763 C C . ALA A 1 111 ? 26.678 8.653 44.133 1.00 22.65 99 ALA A C 1
ATOM 764 O O . ALA A 1 111 ? 26.833 7.469 43.843 1.00 22.08 99 ALA A O 1
ATOM 766 N N . SER A 1 112 ? 25.488 9.233 44.148 1.00 21.59 100 SER A N 1
ATOM 767 C CA . SER A 1 112 ? 24.287 8.444 43.914 1.00 27.15 100 SER A CA 1
ATOM 768 C C . SER A 1 112 ? 23.955 8.298 42.425 1.00 26.97 100 SER A C 1
ATOM 769 O O . SER A 1 112 ? 23.200 7.402 42.055 1.00 20.36 100 SER A O 1
ATOM 772 N N . LYS A 1 113 ? 24.488 9.189 41.588 1.00 20.33 101 LYS A N 1
ATOM 773 C CA . LYS A 1 113 ? 24.216 9.118 40.153 1.00 19.60 101 LYS A CA 1
ATOM 774 C C . LYS A 1 113 ? 25.504 9.145 39.327 1.00 20.33 101 LYS A C 1
ATOM 775 O O . LYS A 1 113 ? 26.538 9.638 39.787 1.00 20.57 101 LYS A O 1
ATOM 781 N N . PHE A 1 114 ? 25.442 8.602 38.111 1.00 19.17 102 PHE A N 1
ATOM 782 C CA . PHE A 1 114 ? 26.586 8.682 37.206 1.00 16.58 102 PHE A CA 1
ATOM 783 C C . PHE A 1 114 ? 26.154 8.574 35.749 1.00 18.59 102 PHE A C 1
ATOM 784 O O . PHE A 1 114 ? 24.984 8.315 35.457 1.00 15.60 102 PHE A O 1
ATOM 792 N N . ILE A 1 115 ? 27.117 8.787 34.858 1.00 16.51 103 ILE A N 1
ATOM 793 C CA . ILE A 1 115 ? 26.885 8.772 33.404 1.00 17.01 103 ILE A CA 1
ATOM 794 C C . ILE A 1 115 ? 27.458 7.497 32.797 1.00 15.04 103 ILE A C 1
ATOM 795 O O . ILE A 1 115 ? 28.564 7.066 33.164 1.00 14.18 103 ILE A O 1
ATOM 800 N N . VAL A 1 116 ? 26.696 6.885 31.888 1.00 15.09 104 VAL A N 1
ATOM 801 C CA . VAL A 1 116 ? 27.184 5.770 31.073 1.00 13.32 104 VAL A CA 1
ATOM 802 C C . VAL A 1 116 ? 27.157 6.143 29.585 1.00 15.95 104 VAL A C 1
ATOM 803 O O . VAL A 1 116 ? 26.194 6.748 29.109 1.00 13.63 104 VAL A O 1
ATOM 807 N N . ILE A 1 117 ? 28.218 5.780 28.873 1.00 15.60 105 ILE A N 1
ATOM 808 C CA . ILE A 1 117 ? 28.370 6.060 27.447 1.00 14.08 105 ILE A CA 1
ATOM 809 C C . ILE A 1 117 ? 28.954 4.836 26.750 1.00 20.23 105 ILE A C 1
ATOM 810 O O . ILE A 1 117 ? 29.820 4.153 27.307 1.00 16.72 105 ILE A O 1
ATOM 815 N N . ASN A 1 118 ? 28.485 4.553 25.534 1.00 18.05 106 ASN A N 1
ATOM 816 C CA . ASN A 1 118 ? 29.040 3.463 24.738 1.00 19.25 106 ASN A CA 1
ATOM 817 C C . ASN A 1 118 ? 30.328 3.920 24.079 1.00 17.27 106 ASN A C 1
ATOM 818 O O . ASN A 1 118 ? 30.398 5.034 23.579 1.00 22.59 106 ASN A O 1
ATOM 823 N N . GLY A 1 119 ? 31.344 3.065 24.074 1.00 16.40 107 GLY A N 1
ATOM 824 C CA . GLY A 1 119 ? 32.641 3.474 23.576 1.00 19.43 107 GLY A CA 1
ATOM 825 C C . GLY A 1 119 ? 32.803 3.476 22.059 1.00 23.91 107 GLY A C 1
ATOM 826 O O . GLY A 1 119 ? 33.897 3.725 21.570 1.00 25.96 107 GLY A O 1
ATOM 827 N N . ASP A 1 120 ? 31.739 3.195 21.311 1.00 19.10 108 ASP A N 1
ATOM 828 C CA . ASP A 1 120 ? 31.812 3.292 19.839 1.00 23.07 108 ASP A CA 1
ATOM 829 C C . ASP A 1 120 ? 30.922 4.410 19.306 1.00 25.36 108 ASP A C 1
ATOM 830 O O . ASP A 1 120 ? 30.595 4.453 18.120 1.00 22.18 108 ASP A O 1
ATOM 835 N N . THR A 1 121 ? 30.557 5.316 20.205 1.00 20.70 109 THR A N 1
ATOM 836 C CA . THR A 1 121 ? 29.638 6.410 19.935 1.00 20.52 109 THR A CA 1
ATOM 837 C C . THR A 1 121 ? 30.334 7.720 20.244 1.00 19.78 109 THR A C 1
ATOM 838 O O . THR A 1 121 ? 31.054 7.810 21.232 1.00 21.66 109 THR A O 1
ATOM 842 N N . TYR A 1 122 ? 30.156 8.727 19.398 1.00 17.41 110 TYR A N 1
ATOM 843 C CA . TYR A 1 122 ? 30.688 10.058 19.676 1.00 18.61 110 TYR A CA 1
ATOM 844 C C . TYR A 1 122 ? 29.585 11.078 19.509 1.00 22.74 110 TYR A C 1
ATOM 845 O O . TYR A 1 122 ? 29.029 11.242 18.427 1.00 20.35 110 TYR A O 1
ATOM 854 N N . CYS A 1 123 ? 29.250 11.763 20.593 1.00 20.89 111 CYS A N 1
ATOM 855 C CA . CYS A 1 123 ? 28.148 12.721 20.560 1.00 21.70 111 CYS A CA 1
ATOM 856 C C . CYS A 1 123 ? 28.561 14.022 21.227 1.00 20.35 111 CYS A C 1
ATOM 857 O O . CYS A 1 123 ? 28.942 14.029 22.393 1.00 22.33 111 CYS A O 1
ATOM 860 N N . GLU A 1 124 ? 28.488 15.128 20.494 1.00 23.41 112 GLU A N 1
ATOM 861 C CA . GLU A 1 124 ? 28.887 16.414 21.057 1.00 25.89 112 GLU A CA 1
ATOM 862 C C . GLU A 1 124 ? 27.754 17.011 21.897 1.00 25.35 112 GLU A C 1
ATOM 863 O O . GLU A 1 124 ? 27.198 18.051 21.575 1.00 21.76 112 GLU A O 1
ATOM 869 N N . LEU A 1 125 ? 27.447 16.331 22.999 1.00 23.87 113 LEU A N 1
ATOM 870 C CA . LEU A 1 125 ? 26.333 16.679 23.874 1.00 24.12 113 LEU A CA 1
ATOM 871 C C . LEU A 1 125 ? 26.686 17.811 24.838 1.00 24.68 113 LEU A C 1
ATOM 872 O O . LEU A 1 125 ? 27.848 17.980 25.206 1.00 27.52 113 LEU A O 1
ATOM 877 N N . ASP A 1 126 ? 25.684 18.580 25.254 1.00 23.24 114 ASP A N 1
ATOM 878 C CA . ASP A 1 126 ? 25.862 19.527 26.351 1.00 25.10 114 ASP A CA 1
ATOM 879 C C . ASP A 1 126 ? 25.591 18.794 27.659 1.00 26.48 114 ASP A C 1
ATOM 880 O O . ASP A 1 126 ? 24.436 18.651 28.054 1.00 25.08 114 ASP A O 1
ATOM 885 N N . TYR A 1 127 ? 26.641 18.337 28.335 1.00 23.70 115 TYR A N 1
ATOM 886 C CA . TYR A 1 127 ? 26.450 17.467 29.500 1.00 26.68 115 TYR A CA 1
ATOM 887 C C . TYR A 1 127 ? 25.873 18.201 30.699 1.00 26.39 115 TYR A C 1
ATOM 888 O O . TYR A 1 127 ? 25.097 17.628 31.447 1.00 21.35 115 TYR A O 1
ATOM 897 N N . LYS A 1 128 ? 26.215 19.472 30.871 1.00 26.63 116 LYS A N 1
ATOM 898 C CA . LYS A 1 128 ? 25.645 20.215 31.988 1.00 29.93 116 LYS A CA 1
ATOM 899 C C . LYS A 1 128 ? 24.129 20.318 31.840 1.00 23.03 116 LYS A C 1
ATOM 900 O O . LYS A 1 128 ? 23.414 20.207 32.823 1.00 26.20 116 LYS A O 1
ATOM 906 N N . LYS A 1 129 ? 23.640 20.517 30.617 1.00 23.71 117 LYS A N 1
ATOM 907 C CA . LYS A 1 129 ? 22.199 20.564 30.368 1.00 23.46 117 LYS A CA 1
ATOM 908 C C . LYS A 1 129 ? 21.543 19.179 30.467 1.00 27.43 117 LYS A C 1
ATOM 909 O O . LYS A 1 129 ? 20.384 19.063 30.878 1.00 21.77 117 LYS A O 1
ATOM 915 N N . PHE A 1 130 ? 22.279 18.142 30.072 1.00 23.08 118 PHE A N 1
ATOM 916 C CA . PHE A 1 130 ? 21.834 16.753 30.239 1.00 20.54 118 PHE A CA 1
ATOM 917 C C . PHE A 1 130 ? 21.632 16.420 31.736 1.00 21.61 118 PHE A C 1
ATOM 918 O O . PHE A 1 130 ? 20.589 15.907 32.142 1.00 21.55 118 PHE A O 1
ATOM 926 N N . ILE A 1 131 ? 22.639 16.716 32.549 1.00 22.93 119 ILE A N 1
ATOM 927 C CA . ILE A 1 131 ? 22.558 16.505 33.989 1.00 25.45 119 ILE A CA 1
ATOM 928 C C . ILE A 1 131 ? 21.354 17.236 34.624 1.00 28.74 119 ILE A C 1
ATOM 929 O O . ILE A 1 131 ? 20.679 16.696 35.507 1.00 25.19 119 ILE A O 1
ATOM 934 N N . GLU A 1 132 ? 21.081 18.453 34.165 1.00 28.84 120 GLU A N 1
ATOM 935 C CA . GLU A 1 132 ? 19.958 19.218 34.706 1.00 30.75 120 GLU A CA 1
ATOM 936 C C . GLU A 1 132 ? 18.598 18.657 34.307 1.00 30.90 120 GLU A C 1
ATOM 937 O O . GLU A 1 132 ? 17.659 18.721 35.101 1.00 29.59 120 GLU A O 1
ATOM 943 N N . SER A 1 133 ? 18.476 18.086 33.107 1.00 26.22 121 SER A N 1
ATOM 944 C CA . SER A 1 133 ? 17.191 17.503 32.722 1.00 27.43 121 SER A CA 1
ATOM 945 C C . SER A 1 133 ? 16.928 16.210 33.480 1.00 24.10 121 SER A C 1
ATOM 946 O O . SER A 1 133 ? 15.806 15.720 33.488 1.00 26.21 121 SER A O 1
ATOM 949 N N . SER A 1 134 ? 17.971 15.657 34.089 1.00 21.00 122 SER A N 1
ATOM 950 C CA . SER A 1 134 ? 17.884 14.362 34.762 1.00 24.35 122 SER A CA 1
ATOM 951 C C . SER A 1 134 ? 17.558 14.449 36.254 1.00 28.40 122 SER A C 1
ATOM 952 O O . SER A 1 134 ? 17.407 13.416 36.920 1.00 25.81 122 SER A O 1
ATOM 955 N N . LEU A 1 135 ? 17.463 15.669 36.781 1.00 27.54 123 LEU A N 1
ATOM 956 C CA . LEU A 1 135 ? 17.298 15.862 38.223 1.00 32.03 123 LEU A CA 1
ATOM 957 C C . LEU A 1 135 ? 16.024 15.235 38.780 1.00 27.71 123 LEU A C 1
ATOM 958 O O . LEU A 1 135 ? 16.016 14.765 39.913 1.00 35.05 123 LEU A O 1
ATOM 963 N N . ASP A 1 136 ? 14.962 15.212 37.987 1.00 29.90 124 ASP A N 1
ATOM 964 C CA . ASP A 1 136 ? 13.699 14.625 38.430 1.00 37.79 124 ASP A CA 1
ATOM 965 C C . ASP A 1 136 ? 13.459 13.219 37.870 1.00 37.22 124 ASP A C 1
ATOM 966 O O . ASP A 1 136 ? 12.316 12.814 37.678 1.00 37.60 124 ASP A O 1
ATOM 971 N N . SER A 1 137 ? 14.529 12.470 37.613 1.00 32.13 125 SER A N 1
ATOM 972 C CA . SER A 1 137 ? 14.378 11.098 37.123 1.00 28.64 125 SER A CA 1
ATOM 973 C C . SER A 1 137 ? 15.413 10.172 37.762 1.00 28.27 125 SER A C 1
ATOM 974 O O . SER A 1 137 ? 16.424 10.626 38.307 1.00 29.52 125 SER A O 1
ATOM 977 N N . ASP A 1 138 ? 15.157 8.870 37.722 1.00 29.60 126 ASP A N 1
ATOM 978 C CA . ASP A 1 138 ? 16.161 7.913 38.172 1.00 26.67 126 ASP A CA 1
ATOM 979 C C . ASP A 1 138 ? 16.926 7.344 36.973 1.00 20.56 126 ASP A C 1
ATOM 980 O O . ASP A 1 138 ? 17.980 6.713 37.140 1.00 23.78 126 ASP A O 1
ATOM 985 N N . LEU A 1 139 ? 16.384 7.546 35.775 1.00 22.68 127 LEU A N 1
ATOM 986 C CA . LEU A 1 139 ? 17.066 7.165 34.541 1.00 21.44 127 LEU A CA 1
ATOM 987 C C . LEU A 1 139 ? 16.719 8.130 33.410 1.00 20.83 127 LEU A C 1
ATOM 988 O O . LEU A 1 139 ? 15.549 8.384 33.128 1.00 22.91 127 LEU A O 1
ATOM 993 N N . GLN A 1 140 ? 17.745 8.673 32.770 1.00 16.90 128 GLN A N 1
ATOM 994 C CA . GLN A 1 140 ? 17.574 9.601 31.665 1.00 17.12 128 GLN A CA 1
ATOM 995 C C . GLN A 1 140 ? 18.441 9.124 30.506 1.00 19.28 128 GLN A C 1
ATOM 996 O O . GLN A 1 140 ? 19.604 8.760 30.717 1.00 17.88 128 GLN A O 1
ATOM 1002 N N . ILE A 1 141 ? 17.887 9.115 29.295 1.00 18.07 129 ILE A N 1
ATOM 1003 C CA . ILE A 1 141 ? 18.643 8.727 28.101 1.00 14.49 129 ILE A CA 1
ATOM 1004 C C . ILE A 1 141 ? 18.806 9.931 27.159 1.00 21.70 129 ILE A C 1
ATOM 1005 O O . ILE A 1 141 ? 17.940 10.804 27.083 1.00 19.42 129 ILE A O 1
ATOM 1010 N N . SER A 1 142 ? 19.934 10.005 26.463 1.00 18.81 130 SER A N 1
ATOM 1011 C CA . SER A 1 142 ? 20.138 11.051 25.472 1.00 18.13 130 SER A CA 1
ATOM 1012 C C . SER A 1 142 ? 19.613 10.605 24.104 1.00 23.76 130 SER A C 1
ATOM 1013 O O . SER A 1 142 ? 20.032 9.579 23.588 1.00 21.72 130 SER A O 1
ATOM 1016 N N . GLY A 1 143 ? 18.695 11.376 23.528 1.00 22.34 131 GLY A N 1
ATOM 1017 C CA . GLY A 1 143 ? 18.200 11.106 22.190 1.00 17.39 131 GLY A CA 1
ATOM 1018 C C . GLY A 1 143 ? 18.563 12.216 21.223 1.00 19.92 131 GLY A C 1
ATOM 1019 O O . GLY A 1 143 ? 18.534 13.401 21.572 1.00 23.21 131 GLY A O 1
ATOM 1020 N N . VAL A 1 144 ? 18.916 11.841 19.999 1.00 20.29 132 VAL A N 1
ATOM 1021 C CA . VAL A 1 144 ? 19.334 12.822 18.998 1.00 18.72 132 VAL A CA 1
ATOM 1022 C C . VAL A 1 144 ? 18.337 12.869 17.841 1.00 22.20 132 VAL A C 1
ATOM 1023 O O . VAL A 1 144 ? 18.138 11.876 17.142 1.00 24.69 132 VAL A O 1
ATOM 1027 N N . GLU A 1 145 ? 17.712 14.025 17.645 1.00 23.75 133 GLU A N 1
ATOM 1028 C CA . GLU A 1 145 ? 16.781 14.219 16.528 1.00 28.03 133 GLU A CA 1
ATOM 1029 C C . GLU A 1 145 ? 17.473 14.215 15.171 1.00 29.05 133 GLU A C 1
ATOM 1030 O O . GLU A 1 145 ? 18.417 14.971 14.969 1.00 29.76 133 GLU A O 1
ATOM 1036 N N . VAL A 1 146 ? 16.977 13.406 14.239 1.00 26.31 134 VAL A N 1
ATOM 1037 C CA . VAL A 1 146 ? 17.506 13.382 12.877 1.00 32.99 134 VAL A CA 1
ATOM 1038 C C . VAL A 1 146 ? 16.388 13.283 11.838 1.00 36.15 134 VAL A C 1
ATOM 1039 O O . VAL A 1 146 ? 15.253 12.933 12.166 1.00 31.62 134 VAL A O 1
ATOM 1043 N N . ASP A 1 147 ? 16.729 13.586 10.584 1.00 42.43 135 ASP A N 1
ATOM 1044 C CA . ASP A 1 147 ? 15.781 13.516 9.473 1.00 39.18 135 ASP A CA 1
ATOM 1045 C C . ASP A 1 147 ? 15.561 12.081 9.011 1.00 44.62 135 ASP A C 1
ATOM 1046 O O . ASP A 1 147 ? 14.469 11.715 8.571 1.00 41.94 135 ASP A O 1
ATOM 1051 N N . ASP A 1 148 ? 16.606 11.269 9.100 1.00 38.49 136 ASP A N 1
ATOM 1052 C CA . ASP A 1 148 ? 16.511 9.880 8.691 1.00 37.51 136 ASP A CA 1
ATOM 1053 C C . ASP A 1 148 ? 17.171 8.991 9.736 1.00 38.67 136 ASP A C 1
ATOM 1054 O O . ASP A 1 148 ? 18.400 8.942 9.839 1.00 34.59 136 ASP A O 1
ATOM 1059 N N . VAL A 1 149 ? 16.346 8.285 10.498 1.00 32.93 137 VAL A N 1
ATOM 1060 C CA . VAL A 1 149 ? 16.829 7.474 11.607 1.00 33.95 137 VAL A CA 1
ATOM 1061 C C . VAL A 1 149 ? 17.139 6.046 11.139 1.00 34.40 137 VAL A C 1
ATOM 1062 O O . VAL A 1 149 ? 17.519 5.188 11.928 1.00 28.77 137 VAL A O 1
ATOM 1066 N N . CYS A 1 150 ? 17.015 5.828 9.831 1.00 33.97 138 CYS A N 1
ATOM 1067 C CA . CYS A 1 150 ? 17.161 4.512 9.187 1.00 42.35 138 CYS A CA 1
ATOM 1068 C C . CYS A 1 150 ? 18.289 3.598 9.704 1.00 37.28 138 CYS A C 1
ATOM 1069 O O . CYS A 1 150 ? 18.053 2.431 10.025 1.00 35.50 138 CYS A O 1
ATOM 1072 N N . ARG A 1 151 ? 19.506 4.128 9.786 1.00 32.13 139 ARG A N 1
ATOM 1073 C CA . ARG A 1 151 ? 20.672 3.314 10.143 1.00 29.90 139 ARG A CA 1
ATOM 1074 C C . ARG A 1 151 ? 20.834 3.082 11.643 1.00 31.06 139 ARG A C 1
ATOM 1075 O O . ARG A 1 151 ? 21.718 2.334 12.060 1.00 27.25 139 ARG A O 1
ATOM 1083 N N . TYR A 1 152 ? 19.976 3.717 12.439 1.00 30.55 140 TYR A N 1
ATOM 1084 C CA . TYR A 1 152 ? 20.133 3.765 13.891 1.00 27.44 140 TYR A CA 1
ATOM 1085 C C . TYR A 1 152 ? 19.000 3.110 14.670 1.00 27.28 140 TYR A C 1
ATOM 1086 O O . TYR A 1 152 ? 17.866 3.062 14.208 1.00 29.10 140 TYR A O 1
ATOM 1095 N N . GLY A 1 153 ? 19.309 2.633 15.873 1.00 24.59 141 GLY A N 1
ATOM 1096 C CA . GLY A 1 153 ? 18.271 2.304 16.832 1.00 27.91 141 GLY A CA 1
ATOM 1097 C C . GLY A 1 153 ? 17.594 3.605 17.260 1.00 26.15 141 GLY A C 1
ATOM 1098 O O . GLY A 1 153 ? 18.231 4.658 17.288 1.00 21.69 141 GLY A O 1
ATOM 1099 N N . SER A 1 154 ? 16.307 3.556 17.589 1.00 22.80 142 SER A N 1
ATOM 1100 C CA . SER A 1 154 ? 15.609 4.792 17.907 1.00 20.93 142 SER A CA 1
ATOM 1101 C C . SER A 1 154 ? 14.742 4.675 19.154 1.00 23.80 142 SER A C 1
ATOM 1102 O O . SER A 1 154 ? 14.570 3.586 19.711 1.00 21.25 142 SER A O 1
ATOM 1105 N N . LEU A 1 155 ? 14.207 5.813 19.582 1.00 17.10 143 LEU A N 1
ATOM 1106 C CA . LEU A 1 155 ? 13.410 5.885 20.799 1.00 20.15 143 LEU A CA 1
ATOM 1107 C C . LEU A 1 155 ? 11.959 6.217 20.495 1.00 24.58 143 LEU A C 1
ATOM 1108 O O . LEU A 1 155 ? 11.669 7.125 19.716 1.00 23.10 143 LEU A O 1
ATOM 1113 N N . ASP A 1 156 ? 11.064 5.483 21.139 1.00 22.21 144 ASP A N 1
ATOM 1114 C CA . ASP A 1 156 ? 9.634 5.733 21.072 1.00 26.43 144 ASP A CA 1
ATOM 1115 C C . ASP A 1 156 ? 9.237 6.402 22.387 1.00 23.64 144 ASP A C 1
ATOM 1116 O O . ASP A 1 156 ? 9.194 5.760 23.437 1.00 24.75 144 ASP A O 1
ATOM 1121 N N . ILE A 1 157 ? 8.995 7.710 22.329 1.00 20.34 145 ILE A N 1
ATOM 1122 C CA . ILE A 1 157 ? 8.728 8.489 23.529 1.00 18.70 145 ILE A CA 1
ATOM 1123 C C . ILE A 1 157 ? 7.396 9.267 23.418 1.00 17.56 145 ILE A C 1
ATOM 1124 O O . ILE A 1 157 ? 6.925 9.564 22.313 1.00 18.84 145 ILE A O 1
ATOM 1129 N N . ASP A 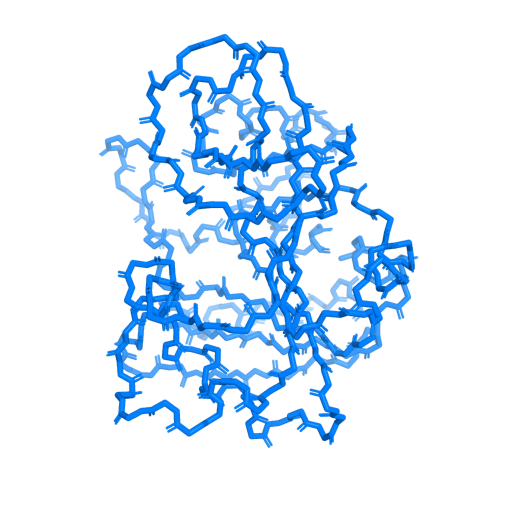1 158 ? 6.793 9.589 24.558 1.00 21.81 146 ASP A N 1
ATOM 1130 C CA . ASP A 1 158 ? 5.500 10.272 24.525 1.00 23.94 146 ASP A CA 1
ATOM 1131 C C . ASP A 1 158 ? 5.679 11.786 24.624 1.00 20.65 146 ASP A C 1
ATOM 1132 O O . ASP A 1 158 ? 6.809 12.292 24.599 1.00 19.43 146 ASP A O 1
ATOM 1137 N N . HIS A 1 159 ? 4.570 12.512 24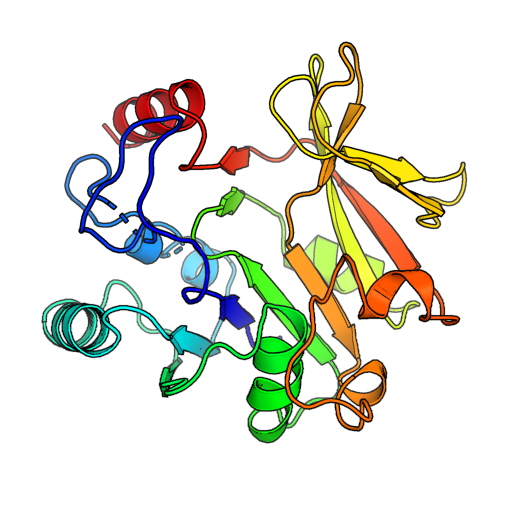.739 1.00 20.31 147 HIS A N 1
ATOM 1138 C CA . HIS A 1 159 ? 4.610 13.973 24.706 1.00 18.07 147 HIS A CA 1
ATOM 1139 C C . HIS A 1 159 ? 5.138 14.597 26.003 1.00 20.02 147 HIS A C 1
ATOM 1140 O O . HIS A 1 159 ? 5.331 15.814 26.074 1.00 21.98 147 HIS A O 1
ATOM 1147 N N . ASP A 1 160 ? 5.412 13.776 27.012 1.00 20.43 148 ASP A N 1
ATOM 1148 C CA . ASP A 1 160 ? 6.182 14.229 28.184 1.00 20.36 148 ASP A CA 1
ATOM 1149 C C . ASP A 1 160 ? 7.637 13.693 28.163 1.00 17.98 148 ASP A C 1
ATOM 1150 O O . ASP A 1 160 ? 8.380 13.843 29.142 1.00 18.82 148 ASP A O 1
ATOM 1155 N N . PHE A 1 161 ? 8.016 13.094 27.035 1.00 19.83 149 PHE A N 1
ATOM 1156 C CA . PHE A 1 161 ? 9.339 12.488 26.797 1.00 18.00 149 PHE A CA 1
ATOM 1157 C C . PHE A 1 161 ? 9.622 11.289 27.720 1.00 23.49 149 PHE A C 1
ATOM 1158 O O . PHE A 1 161 ? 10.789 10.922 27.913 1.00 21.28 149 PHE A O 1
ATOM 1166 N N . HIS A 1 162 ? 8.565 10.680 28.275 1.00 22.00 150 HIS A N 1
ATOM 1167 C CA . HIS A 1 162 ? 8.686 9.366 28.923 1.00 25.69 150 HIS A CA 1
ATOM 1168 C C . HIS A 1 162 ? 9.076 8.351 27.877 1.00 21.45 150 HIS A C 1
ATOM 1169 O O . HIS A 1 162 ? 8.505 8.329 26.788 1.00 21.38 150 HIS A O 1
ATOM 1176 N N . VAL A 1 163 ? 10.048 7.498 28.171 1.00 20.25 151 VAL A N 1
ATOM 1177 C CA . VAL A 1 163 ? 10.449 6.553 27.130 1.00 18.89 151 VAL A CA 1
ATOM 1178 C C . VAL A 1 163 ? 9.555 5.322 27.224 1.00 25.36 151 VAL A C 1
ATOM 1179 O O . VAL A 1 163 ? 9.495 4.661 28.259 1.00 28.16 151 VAL A O 1
ATOM 1183 N N . ASN A 1 164 ? 8.832 5.053 26.146 1.00 25.11 152 ASN A N 1
ATOM 1184 C CA . ASN A 1 164 ? 7.914 3.926 26.102 1.00 27.93 152 ASN A CA 1
ATOM 1185 C C . ASN A 1 164 ? 8.629 2.670 25.621 1.00 33.87 152 ASN A C 1
ATOM 1186 O O . ASN A 1 164 ? 8.427 1.586 26.175 1.00 32.92 152 ASN A O 1
ATOM 1191 N N . SER A 1 165 ? 9.487 2.814 24.610 1.00 27.59 153 SER A N 1
ATOM 1192 C CA . SER A 1 165 ? 10.307 1.686 24.184 1.00 31.61 153 SER A CA 1
ATOM 1193 C C . SER A 1 165 ? 11.529 2.076 23.373 1.00 30.98 153 SER A C 1
ATOM 1194 O O . SER A 1 165 ? 11.609 3.163 22.787 1.00 30.01 153 SER A O 1
ATOM 1197 N N . ILE A 1 166 ? 12.483 1.154 23.362 1.00 33.91 154 ILE A N 1
ATOM 1198 C CA . ILE A 1 166 ? 13.684 1.267 22.554 1.00 30.76 154 ILE A CA 1
ATOM 1199 C C . ILE A 1 166 ? 13.442 0.482 21.285 1.00 32.95 154 ILE A C 1
ATOM 1200 O O . ILE A 1 166 ? 13.155 -0.708 21.335 1.00 36.58 154 ILE A O 1
ATOM 1205 N N . VAL A 1 167 ? 13.549 1.159 20.149 1.00 30.14 155 VAL A N 1
ATOM 1206 C CA . VAL A 1 167 ? 13.133 0.611 18.867 1.00 33.22 155 VAL A CA 1
ATOM 1207 C C . VAL A 1 167 ? 14.353 0.168 18.073 1.00 34.59 155 VAL A C 1
ATOM 1208 O O . VAL A 1 167 ? 15.307 0.928 17.929 1.00 30.79 155 VAL A O 1
ATOM 1212 N N . GLU A 1 168 ? 14.324 -1.056 17.554 1.00 38.17 156 GLU A N 1
ATOM 1213 C CA . GLU A 1 168 ? 15.456 -1.571 16.787 1.00 38.87 156 GLU A CA 1
ATOM 1214 C C . GLU A 1 168 ? 15.585 -0.853 15.449 1.00 33.89 156 GLU A C 1
ATOM 1215 O O . GLU A 1 168 ? 14.607 -0.342 14.908 1.00 39.77 156 GLU A O 1
ATOM 1221 N N . LYS A 1 169 ? 16.808 -0.793 14.931 1.00 41.42 157 LYS A N 1
ATOM 1222 C CA . LYS A 1 169 ? 17.080 -0.112 13.667 1.00 43.02 157 LYS A CA 1
ATOM 1223 C C . LYS A 1 169 ? 16.310 -0.707 12.492 1.00 44.86 157 LYS A C 1
ATOM 1224 O O . LYS A 1 169 ? 15.975 -1.891 12.493 1.00 46.93 157 LYS A O 1
ATOM 1230 N N . GLY A 1 170 ? 16.036 0.123 11.488 1.00 47.78 158 GLY A N 1
ATOM 1231 C CA . GLY A 1 170 ? 15.315 -0.332 10.312 1.00 48.89 158 GLY A CA 1
ATOM 1232 C C . GLY A 1 170 ? 14.158 0.541 9.865 1.00 58.31 158 GLY A C 1
ATOM 1233 O O . GLY A 1 170 ? 13.749 0.495 8.705 1.00 62.59 158 GLY A O 1
ATOM 1234 N N . HIS A 1 171 ? 13.631 1.336 10.791 1.00 60.69 159 HIS A N 1
ATOM 1235 C CA . HIS A 1 171 ? 12.521 2.232 10.490 1.00 62.27 159 HIS A CA 1
ATOM 1236 C C . HIS A 1 171 ? 13.052 3.480 9.798 1.00 59.64 159 HIS A C 1
ATOM 1237 O O . HIS A 1 171 ? 13.983 4.120 10.285 1.00 55.76 159 HIS A O 1
ATOM 1244 N N . GLN A 1 172 ? 12.461 3.821 8.658 1.00 60.90 160 GLN A N 1
ATOM 1245 C CA . GLN A 1 172 ? 12.898 4.991 7.903 1.00 59.36 160 GLN A CA 1
ATOM 1246 C C . GLN A 1 172 ? 12.096 6.238 8.258 1.00 54.17 160 GLN A C 1
ATOM 1247 O O . GLN A 1 172 ? 10.998 6.144 8.803 1.00 55.65 160 GLN A O 1
ATOM 1253 N N . GLY A 1 173 ? 12.657 7.404 7.951 1.00 49.94 161 GLY A N 1
ATOM 1254 C CA . GLY A 1 173 ? 11.992 8.665 8.210 1.00 47.19 161 GLY A CA 1
ATOM 1255 C C . GLY A 1 173 ? 12.556 9.420 9.401 1.00 46.96 161 GLY A C 1
ATOM 1256 O O . GLY A 1 173 ? 13.614 9.076 9.937 1.00 40.47 161 GLY A O 1
ATOM 1257 N N . THR A 1 174 ? 11.837 10.459 9.808 1.00 41.53 162 THR A N 1
ATOM 1258 C CA . THR A 1 174 ? 12.231 11.289 10.937 1.00 40.30 162 THR A CA 1
ATOM 1259 C C . THR A 1 174 ? 12.260 10.460 12.219 1.00 35.49 162 THR A C 1
ATOM 1260 O O . THR A 1 174 ? 11.502 9.504 12.366 1.00 31.23 162 THR A O 1
ATOM 1264 N N . GLY A 1 175 ? 13.145 10.815 13.145 1.00 33.80 163 GLY A N 1
ATOM 1265 C CA . GLY A 1 175 ? 13.232 10.071 14.382 1.00 25.41 163 GLY A CA 1
ATOM 1266 C C . GLY A 1 175 ? 14.257 10.560 15.388 1.00 24.73 163 GLY A C 1
ATOM 1267 O O . GLY A 1 175 ? 15.031 11.485 15.145 1.00 25.59 163 GLY A O 1
ATOM 1268 N N . ILE A 1 176 ? 14.253 9.903 16.536 1.00 20.11 164 ILE A N 1
ATOM 1269 C CA . ILE A 1 176 ? 15.164 10.212 17.618 1.00 19.85 164 ILE A CA 1
ATOM 1270 C C . ILE A 1 176 ? 16.104 9.019 17.822 1.00 19.54 164 ILE A C 1
ATOM 1271 O O . ILE A 1 176 ? 15.667 7.936 18.187 1.00 20.75 164 ILE A O 1
ATOM 1276 N N . ILE A 1 177 ? 17.383 9.225 17.541 1.00 20.60 165 ILE A N 1
ATOM 1277 C CA . ILE A 1 177 ? 18.394 8.182 17.698 1.00 19.60 165 ILE A CA 1
ATOM 1278 C C . ILE A 1 177 ? 18.596 7.809 19.155 1.00 19.75 165 ILE A C 1
ATOM 1279 O O . ILE A 1 177 ? 18.711 8.686 20.011 1.00 19.38 165 ILE A O 1
ATOM 1284 N N . ASN A 1 178 ? 18.625 6.510 19.430 1.00 21.35 166 ASN A N 1
ATOM 1285 C CA . ASN A 1 178 ? 19.116 6.004 20.707 1.00 21.40 166 ASN A CA 1
ATOM 1286 C C . ASN A 1 178 ? 20.652 6.113 20.778 1.00 23.00 166 ASN A C 1
ATOM 1287 O O . ASN A 1 178 ? 21.378 5.296 20.185 1.00 21.36 166 ASN A O 1
ATOM 1292 N N . SER A 1 179 ? 21.138 7.134 21.486 1.00 18.08 167 SER A N 1
ATOM 1293 C CA . SER A 1 179 ? 22.572 7.383 21.597 1.00 21.31 167 SER A CA 1
ATOM 1294 C C . SER A 1 179 ? 23.324 6.379 22.483 1.00 21.75 167 SER A C 1
ATOM 1295 O O . SER A 1 179 ? 24.549 6.329 22.434 1.00 22.75 167 SER A O 1
ATOM 1298 N N . GLY A 1 180 ? 22.600 5.583 23.267 1.00 20.49 168 GLY A N 1
ATOM 1299 C CA . GLY A 1 180 ? 23.210 4.705 24.265 1.00 21.93 168 GLY A CA 1
ATOM 1300 C C . GLY A 1 180 ? 23.858 5.434 25.450 1.00 18.21 168 GLY A C 1
ATOM 1301 O O . GLY A 1 180 ? 24.558 4.826 26.255 1.00 20.56 168 GLY A O 1
ATOM 1302 N N . THR A 1 181 ? 23.643 6.739 25.556 1.00 15.15 169 THR A N 1
ATOM 1303 C CA . THR A 1 181 ? 24.196 7.504 26.674 1.00 15.91 169 THR A CA 1
ATOM 1304 C C . THR A 1 181 ? 23.110 7.748 27.741 1.00 19.00 169 THR A C 1
ATOM 1305 O O . THR A 1 181 ? 22.013 8.205 27.422 1.00 15.51 169 THR A O 1
ATOM 1309 N N . TYR A 1 182 ? 23.411 7.403 28.996 1.00 14.21 170 TYR A N 1
ATOM 1310 C CA . TYR A 1 182 ? 22.438 7.503 30.086 1.00 17.24 170 TYR A CA 1
ATOM 1311 C C . TYR A 1 182 ? 22.987 8.238 31.301 1.00 15.96 170 TYR A C 1
ATOM 1312 O O . TYR A 1 182 ? 24.183 8.237 31.533 1.00 14.17 170 TYR A O 1
ATOM 1321 N N . ILE A 1 183 ? 22.084 8.827 32.083 1.00 14.22 171 ILE A N 1
ATOM 1322 C CA . ILE A 1 183 ? 22.368 9.201 33.467 1.00 13.75 171 ILE A CA 1
ATOM 1323 C C . ILE A 1 183 ? 21.445 8.379 34.358 1.00 17.66 171 ILE A C 1
ATOM 1324 O O . ILE A 1 183 ? 20.229 8.372 34.154 1.00 16.03 171 ILE A O 1
ATOM 1329 N N . LEU A 1 184 ? 22.009 7.677 35.332 1.00 14.24 172 LEU A N 1
ATOM 1330 C CA . LEU A 1 184 ? 21.181 6.860 36.204 1.00 19.78 172 LEU A CA 1
ATOM 1331 C C . LEU A 1 184 ? 21.556 6.953 37.670 1.00 18.73 172 LEU A C 1
ATOM 1332 O O . LEU A 1 184 ? 22.711 7.233 38.015 1.00 17.44 172 LEU A O 1
ATOM 1337 N N . SER A 1 185 ? 20.587 6.639 38.525 1.00 19.88 173 SER A N 1
ATOM 1338 C CA . SER A 1 185 ? 20.812 6.564 39.955 1.00 21.26 173 SER A CA 1
ATOM 1339 C C . SER A 1 185 ? 21.310 5.141 40.165 1.00 19.68 173 SER A C 1
ATOM 1340 O O . SER A 1 185 ? 20.620 4.190 39.795 1.00 17.98 173 SER A O 1
ATOM 1343 N N . LYS A 1 186 ? 22.497 4.962 40.734 1.00 19.54 174 LYS A N 1
ATOM 1344 C CA . LYS A 1 186 ? 23.061 3.616 40.938 1.00 20.25 174 LYS A CA 1
ATOM 1345 C C . LYS A 1 186 ? 22.138 2.563 41.582 1.00 23.21 174 LYS A C 1
ATOM 1346 O O . LYS A 1 186 ? 22.276 1.365 41.333 1.00 22.70 174 LYS A O 1
ATOM 1352 N N . LYS A 1 187 ? 21.244 3.063 42.429 1.00 23.69 175 LYS A N 1
ATOM 1353 C CA . LYS A 1 187 ? 20.304 2.248 43.177 1.00 23.16 175 LYS A CA 1
ATOM 1354 C C . LYS A 1 187 ? 19.381 1.410 42.312 1.00 20.43 175 LYS A C 1
ATOM 1355 O O . LYS A 1 187 ? 18.896 0.372 42.763 1.00 20.46 175 LYS A O 1
ATOM 1361 N N . ILE A 1 188 ? 19.119 1.834 41.080 1.00 21.32 176 ILE A N 1
ATOM 1362 C CA . ILE A 1 188 ? 18.219 1.017 40.275 1.00 19.98 176 ILE A CA 1
ATOM 1363 C C . ILE A 1 188 ? 18.858 -0.266 3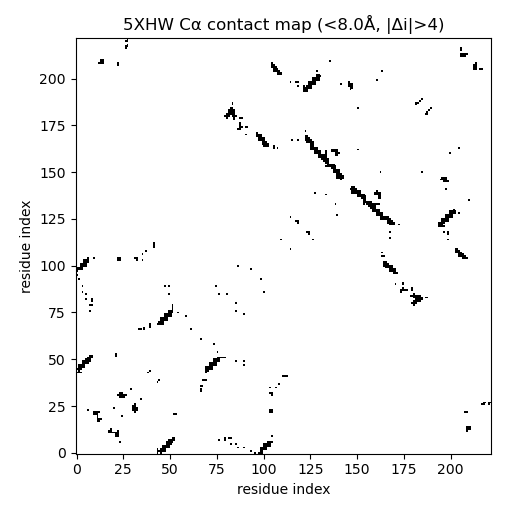9.748 1.00 19.93 176 ILE A C 1
ATOM 1364 O O . ILE A 1 188 ? 18.159 -1.246 39.489 1.00 19.37 176 ILE A O 1
ATOM 1369 N N . ILE A 1 189 ? 20.176 -0.279 39.577 1.00 16.77 177 ILE A N 1
ATOM 1370 C CA . ILE A 1 189 ? 20.833 -1.474 39.042 1.00 17.81 177 ILE A CA 1
ATOM 1371 C C . ILE A 1 189 ? 21.887 -2.132 39.935 1.00 20.42 177 ILE A C 1
ATOM 1372 O O . ILE A 1 189 ? 22.185 -3.316 39.774 1.00 18.60 177 ILE A O 1
ATOM 1377 N N . GLU A 1 190 ? 22.403 -1.394 40.908 1.00 16.05 178 GLU A N 1
ATOM 1378 C CA . GLU A 1 190 ? 23.398 -1.938 41.831 1.00 23.01 178 GLU A CA 1
ATOM 1379 C C . GLU A 1 190 ? 23.141 -3.372 42.327 1.00 23.34 178 GLU A C 1
ATOM 1380 O O . GLU A 1 190 ? 24.058 -4.194 42.344 1.00 20.90 178 GLU A O 1
ATOM 1386 N N . ASP A 1 191 ? 21.908 -3.671 42.736 1.00 23.11 179 ASP A N 1
ATOM 1387 C CA . ASP A 1 191 ? 21.573 -4.993 43.247 1.00 25.63 179 ASP A CA 1
ATOM 1388 C C . ASP A 1 191 ? 20.730 -5.812 42.265 1.00 25.35 179 ASP A C 1
ATOM 1389 O O . ASP A 1 191 ? 19.983 -6.697 42.683 1.00 22.46 179 ASP A O 1
ATOM 1394 N N . TYR A 1 192 ? 20.898 -5.598 40.966 1.00 24.37 180 TYR A N 1
ATOM 1395 C CA . TYR A 1 192 ? 20.167 -6.412 40.000 1.00 21.74 180 TYR A CA 1
ATOM 1396 C C . TYR A 1 192 ? 20.522 -7.884 40.266 1.00 20.61 180 TYR A C 1
ATOM 1397 O O . TYR A 1 192 ? 21.694 -8.223 40.428 1.00 21.54 180 TYR A O 1
ATOM 1406 N N . PRO A 1 193 ? 19.510 -8.742 40.332 1.00 22.11 181 PRO A N 1
ATOM 1407 C CA . PRO A 1 193 ? 19.725 -10.169 40.606 1.00 21.86 181 PRO A CA 1
ATOM 1408 C C . PRO A 1 193 ? 20.732 -10.957 39.768 1.00 21.60 181 PRO A C 1
ATOM 1409 O O . PRO A 1 193 ? 21.395 -11.860 40.280 1.00 23.20 181 PRO A O 1
ATOM 1413 N N . HIS A 1 194 ? 20.833 -10.613 38.490 1.00 19.21 182 HIS A N 1
ATOM 1414 C CA . HIS A 1 194 ? 21.851 -11.162 37.582 1.00 19.68 182 HIS A CA 1
ATOM 1415 C C . HIS A 1 194 ? 23.147 -10.322 37.514 1.00 17.65 182 HIS A C 1
ATOM 1416 O O . HIS A 1 194 ? 23.106 -9.098 37.633 1.00 18.60 182 HIS A O 1
ATOM 1423 N N . ASP A 1 195 ? 24.241 -11.034 37.261 1.00 24.15 183 ASP A N 1
ATOM 1424 C CA . ASP A 1 195 ? 25.555 -10.454 37.089 1.00 23.40 183 ASP A CA 1
ATOM 1425 C C . ASP A 1 195 ? 25.748 -10.240 35.590 1.00 21.22 183 ASP A C 1
ATOM 1426 O O . ASP A 1 195 ? 26.383 -9.269 35.178 1.00 19.97 183 ASP A O 1
ATOM 1431 N N . LYS A 1 196 ? 25.197 -11.139 34.769 1.00 20.02 184 LYS A N 1
ATOM 1432 C CA . LYS A 1 196 ? 25.328 -10.975 33.333 1.00 21.28 184 LYS A CA 1
ATOM 1433 C C . LYS A 1 196 ? 23.951 -10.708 32.716 1.00 23.94 184 LYS A C 1
ATOM 1434 O O . LYS A 1 196 ? 23.022 -11.505 32.900 1.00 19.31 184 LYS A O 1
ATOM 1440 N N . PHE A 1 197 ? 23.824 -9.591 32.008 1.00 16.24 185 PHE A N 1
ATOM 1441 C CA . PHE A 1 197 ? 22.566 -9.210 31.361 1.00 17.00 185 PHE A CA 1
ATOM 1442 C C . PHE A 1 197 ? 22.766 -8.003 30.446 1.00 16.91 185 PHE A C 1
ATOM 1443 O O . PHE A 1 197 ? 23.761 -7.289 30.556 1.00 16.66 185 PHE A O 1
ATOM 1451 N N . SER A 1 198 ? 21.811 -7.794 29.541 1.00 16.09 186 SER A N 1
ATOM 1452 C CA . SER A 1 198 ? 21.780 -6.634 28.645 1.00 19.24 186 SER A CA 1
ATOM 1453 C C . SER A 1 198 ? 21.006 -5.491 29.288 1.00 18.76 186 SER A C 1
ATOM 1454 O O . SER A 1 198 ? 19.892 -5.697 29.777 1.00 17.43 186 SER A O 1
ATOM 1457 N N . PHE A 1 199 ? 21.567 -4.283 29.270 1.00 14.32 187 PHE A N 1
ATOM 1458 C CA . PHE A 1 199 ? 20.848 -3.1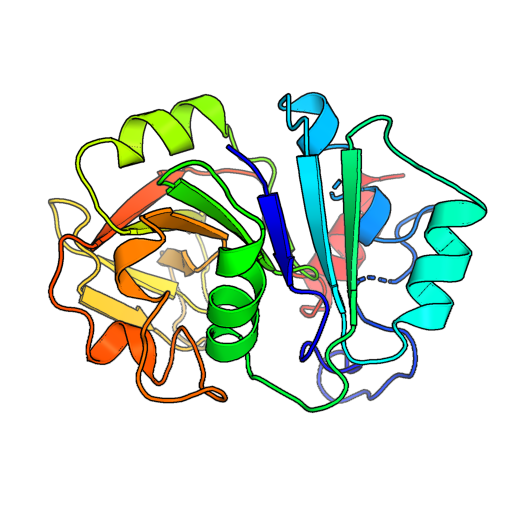42 29.836 1.00 16.83 187 PHE A CA 1
ATOM 1459 C C . PHE A 1 199 ? 19.551 -2.875 29.034 1.00 18.91 187 PHE A C 1
ATOM 1460 O O . PHE A 1 199 ? 18.464 -2.773 29.606 1.00 17.33 187 PHE A O 1
ATOM 1468 N N . GLU A 1 200 ? 19.647 -2.789 27.716 1.00 18.68 188 GLU A N 1
ATOM 1469 C CA . GLU A 1 200 ? 18.462 -2.421 26.935 1.00 17.50 188 GLU A CA 1
ATOM 1470 C C . GLU A 1 200 ? 17.474 -3.584 26.743 1.00 21.95 188 GLU A C 1
ATOM 1471 O O . GLU A 1 200 ? 16.256 -3.360 26.743 1.00 21.63 188 GLU A O 1
ATOM 1477 N N . LEU A 1 201 ? 17.966 -4.816 26.628 1.00 16.39 189 LEU A N 1
ATOM 1478 C CA . LEU A 1 201 ? 17.076 -5.947 26.342 1.00 20.45 189 LEU A CA 1
ATOM 1479 C C . LEU A 1 201 ? 16.552 -6.661 27.601 1.00 21.26 189 LEU A C 1
ATOM 1480 O O . LEU A 1 201 ? 15.467 -7.227 27.576 1.00 18.44 189 LEU A O 1
ATOM 1485 N N . ASP A 1 202 ? 17.303 -6.613 28.699 1.00 18.75 190 ASP A N 1
ATOM 1486 C CA . ASP A 1 202 ? 16.914 -7.291 29.941 1.00 16.69 190 ASP A CA 1
ATOM 1487 C C . ASP A 1 202 ? 16.460 -6.338 31.039 1.00 18.52 190 ASP A C 1
ATOM 1488 O O . ASP A 1 202 ? 15.478 -6.608 31.725 1.00 16.86 190 ASP A O 1
ATOM 1493 N N . PHE A 1 203 ? 17.184 -5.235 31.232 1.00 16.40 191 PHE A N 1
ATOM 1494 C CA . PHE A 1 203 ? 16.895 -4.347 32.359 1.00 13.89 191 PHE A CA 1
ATOM 1495 C C . PHE A 1 203 ? 15.728 -3.399 32.087 1.00 15.35 191 PHE A C 1
ATOM 1496 O O . PHE A 1 203 ? 14.806 -3.291 32.889 1.00 17.38 191 PHE A O 1
ATOM 1504 N N . LEU A 1 204 ? 15.780 -2.701 30.960 1.00 18.92 192 LEU A N 1
ATOM 1505 C CA . LEU A 1 204 ? 14.809 -1.655 30.678 1.00 21.76 192 LEU A CA 1
ATOM 1506 C C . LEU A 1 204 ? 13.351 -2.142 30.603 1.00 20.73 192 LEU A C 1
ATOM 1507 O O . LEU A 1 204 ? 12.469 -1.454 31.116 1.00 19.90 192 LEU A O 1
ATOM 1512 N N . PRO A 1 205 ? 13.083 -3.319 29.991 1.00 22.20 193 PRO A N 1
ATOM 1513 C CA . PRO A 1 205 ? 11.671 -3.744 30.014 1.00 23.84 193 PRO A CA 1
ATOM 1514 C C . PRO A 1 205 ? 11.125 -4.014 31.416 1.00 25.65 193 PRO A C 1
ATOM 1515 O O . PRO A 1 205 ? 9.916 -3.930 31.606 1.00 26.36 193 PRO A O 1
ATOM 1519 N N . LYS A 1 206 ? 12.000 -4.290 32.383 1.00 20.46 194 LYS A N 1
ATOM 1520 C CA . LYS A 1 206 ? 11.588 -4.534 33.764 1.00 21.79 194 LYS A CA 1
ATOM 1521 C C . LYS A 1 206 ? 11.518 -3.257 34.612 1.00 20.95 194 LYS A C 1
ATOM 1522 O O . LYS A 1 206 ? 10.796 -3.207 35.606 1.00 20.38 194 LYS A O 1
ATOM 1528 N N . PHE A 1 207 ? 12.295 -2.241 34.239 1.00 16.12 195 PHE A N 1
ATOM 1529 C CA . PHE A 1 207 ? 12.411 -1.036 35.053 1.00 18.52 195 PHE A CA 1
ATOM 1530 C C . PHE A 1 207 ? 11.096 -0.271 35.141 1.00 17.49 195 PHE A C 1
ATOM 1531 O O . PHE A 1 207 ? 10.503 0.063 34.123 1.00 17.73 195 PHE A O 1
ATOM 1539 N N . THR A 1 208 ? 10.671 0.019 36.367 1.00 19.83 196 THR A N 1
ATOM 1540 C CA . THR A 1 208 ? 9.369 0.647 36.614 1.00 24.39 196 THR A CA 1
ATOM 1541 C C . THR A 1 208 ? 9.450 2.103 37.097 1.00 24.09 196 THR A C 1
ATOM 1542 O O . THR A 1 208 ? 8.428 2.744 37.309 1.00 24.47 196 THR A O 1
ATOM 1546 N N . GLY A 1 209 ? 10.658 2.625 37.269 1.00 21.30 197 GLY A N 1
ATOM 1547 C CA . GLY A 1 209 ? 10.812 3.997 37.717 1.00 19.78 197 GLY A CA 1
ATOM 1548 C C . GLY A 1 209 ? 10.673 5.003 36.583 1.00 21.93 197 GLY A C 1
ATOM 1549 O O . GLY A 1 209 ? 10.360 4.646 35.442 1.00 21.27 197 GLY A O 1
ATOM 1550 N N . VAL A 1 210 ? 10.902 6.271 36.913 1.00 21.57 198 VAL A N 1
ATOM 1551 C CA . VAL A 1 210 ? 10.785 7.375 35.963 1.00 24.38 198 VAL A CA 1
ATOM 1552 C C . VAL A 1 210 ? 11.939 7.338 34.950 1.00 18.99 198 VAL A C 1
ATOM 1553 O O . VAL A 1 210 ? 13.107 7.421 35.329 1.00 20.42 198 VAL A O 1
ATOM 1557 N N . PHE A 1 211 ? 11.593 7.189 33.677 1.00 17.85 199 PHE A N 1
ATOM 1558 C CA . PHE A 1 211 ? 12.567 7.009 32.594 1.00 21.70 199 PHE A CA 1
ATOM 1559 C C . PHE A 1 211 ? 12.238 7.996 31.463 1.00 19.25 199 PHE A C 1
ATOM 1560 O O . PHE A 1 211 ? 11.312 7.769 30.698 1.00 19.42 199 PHE A O 1
ATOM 1568 N N . LYS A 1 212 ? 13.009 9.074 31.360 1.00 16.21 200 LYS A N 1
ATOM 1569 C CA . LYS A 1 212 ? 12.754 10.102 30.351 1.00 21.09 200 LYS A CA 1
ATOM 1570 C C . LYS A 1 212 ? 13.918 10.316 29.379 1.00 17.05 200 LYS A C 1
ATOM 1571 O O . LYS A 1 212 ? 15.047 9.912 29.658 1.00 18.16 200 LYS A O 1
ATOM 1577 N N . ALA A 1 213 ? 13.634 10.962 28.244 1.00 17.38 201 ALA A N 1
ATOM 1578 C CA . ALA A 1 213 ? 14.660 11.326 27.270 1.00 15.09 201 ALA A CA 1
ATOM 1579 C C . ALA A 1 213 ? 14.986 12.813 27.293 1.00 20.62 201 ALA A C 1
ATOM 1580 O O . ALA A 1 213 ? 14.093 13.663 27.362 1.00 19.19 201 ALA A O 1
ATOM 1582 N N . PHE A 1 214 ? 16.281 13.099 27.254 1.00 17.42 202 PHE A N 1
ATOM 1583 C CA . PHE A 1 214 ? 16.838 14.414 26.935 1.00 20.14 202 PHE A CA 1
ATOM 1584 C C . PHE A 1 214 ? 17.085 14.431 25.430 1.00 20.29 202 PHE A C 1
ATOM 1585 O O . PHE A 1 214 ? 17.915 13.662 24.929 1.00 19.99 202 PHE A O 1
ATOM 1593 N N . VAL A 1 215 ? 16.358 15.279 24.708 1.00 16.10 203 VAL A N 1
ATOM 1594 C CA . VAL A 1 215 ? 16.355 15.241 23.240 1.00 17.93 203 VAL A CA 1
ATOM 1595 C C . VAL A 1 215 ? 17.019 16.476 22.650 1.00 21.85 203 VAL A C 1
ATOM 1596 O O . VAL A 1 215 ? 16.571 17.588 22.899 1.00 20.96 203 VAL A O 1
ATOM 1600 N N . THR A 1 216 ? 18.090 16.286 21.884 1.00 19.41 204 THR A N 1
ATOM 1601 C CA . THR A 1 216 ? 18.786 17.405 21.252 1.00 24.19 204 THR A CA 1
ATOM 1602 C C . THR A 1 216 ? 19.084 17.114 19.795 1.00 26.94 204 THR A C 1
ATOM 1603 O O . THR A 1 216 ? 18.762 16.048 19.285 1.00 24.46 204 THR A O 1
ATOM 1607 N N . LYS A 1 217 ? 19.708 18.077 19.125 1.00 25.98 205 LYS A N 1
ATOM 1608 C CA . LYS A 1 217 ? 20.165 17.877 17.762 1.00 25.93 205 LYS A CA 1
ATOM 1609 C C . LYS A 1 217 ? 21.685 17.832 17.699 1.00 28.34 205 LYS A C 1
ATOM 1610 O O . LYS A 1 217 ? 22.279 18.252 16.711 1.00 39.56 205 LYS A O 1
ATOM 1616 N N . ALA A 1 218 ? 22.306 17.318 18.755 1.00 27.54 206 ALA A N 1
ATOM 1617 C CA . ALA A 1 218 ? 23.764 17.205 18.839 1.00 25.60 206 ALA A CA 1
ATOM 1618 C C . ALA A 1 218 ? 24.380 16.394 17.697 1.00 27.30 206 ALA A C 1
ATOM 1619 O O . ALA A 1 218 ? 23.795 15.415 17.221 1.00 23.61 206 ALA A O 1
ATOM 1621 N N . TYR A 1 219 ? 25.567 16.818 17.263 1.00 27.90 207 TYR A N 1
ATOM 1622 C CA . TYR A 1 219 ? 26.405 16.031 16.367 1.00 23.35 207 TYR A CA 1
ATOM 1623 C C . TYR A 1 219 ? 26.557 14.633 16.946 1.00 25.31 207 TYR A C 1
ATOM 1624 O O . TYR A 1 219 ? 26.853 14.478 18.134 1.00 24.33 207 TYR A O 1
ATOM 1633 N N . PHE A 1 220 ? 26.317 13.621 16.119 1.00 22.85 208 PHE A N 1
ATOM 1634 C CA . PHE A 1 220 ? 26.371 12.237 16.566 1.00 24.31 208 PHE A CA 1
ATOM 1635 C C . PHE A 1 220 ? 26.947 11.319 15.500 1.00 25.84 208 PHE A C 1
ATOM 1636 O O . PHE A 1 220 ? 26.489 11.333 14.362 1.00 26.58 208 PHE A O 1
ATOM 1644 N N . ILE A 1 221 ? 27.914 10.494 15.875 1.00 20.95 209 ILE A N 1
ATOM 1645 C CA . ILE A 1 221 ? 28.379 9.441 14.988 1.00 22.10 209 ILE A CA 1
ATOM 1646 C C . ILE A 1 221 ? 28.519 8.101 15.707 1.00 23.78 209 ILE A C 1
ATOM 1647 O O . ILE A 1 221 ? 28.930 8.026 16.870 1.00 21.99 209 ILE A O 1
ATOM 1652 N N . ASP A 1 222 ? 28.166 7.039 15.000 1.00 19.71 210 ASP A N 1
ATOM 1653 C CA . ASP A 1 222 ? 28.313 5.680 15.511 1.00 24.28 210 ASP A CA 1
ATOM 1654 C C . ASP A 1 222 ? 29.298 4.978 14.588 1.00 25.99 210 ASP A C 1
ATOM 1655 O O . ASP A 1 222 ? 29.013 4.770 13.418 1.00 23.49 210 ASP A O 1
ATOM 1660 N N . ILE A 1 223 ? 30.441 4.588 15.145 1.00 24.98 211 ILE A N 1
ATOM 1661 C CA . ILE A 1 223 ? 31.579 4.125 14.366 1.00 30.21 211 ILE A CA 1
ATOM 1662 C C . ILE A 1 223 ? 31.378 2.734 13.731 1.00 28.15 211 ILE A C 1
ATOM 1663 O O . ILE A 1 223 ? 32.154 2.310 12.859 1.00 30.80 211 ILE A O 1
ATOM 1668 N N . GLY A 1 224 ? 30.327 2.037 14.144 1.00 22.94 212 GLY A N 1
ATOM 1669 C CA . GLY A 1 224 ? 29.954 0.765 13.541 1.00 24.93 212 GLY A CA 1
ATOM 1670 C C . GLY A 1 224 ? 29.166 0.939 12.249 1.00 26.47 212 GLY A C 1
ATOM 1671 O O . GLY A 1 224 ? 28.851 -0.028 11.571 1.00 32.15 212 GLY A O 1
ATOM 1672 N N . ILE A 1 225 ? 28.837 2.182 11.921 1.00 22.22 213 ILE A N 1
ATOM 1673 C CA . ILE A 1 225 ? 28.181 2.516 10.657 1.00 25.39 213 ILE A CA 1
ATOM 1674 C C . ILE A 1 225 ? 29.219 3.087 9.705 1.00 24.80 213 ILE A C 1
ATOM 1675 O O . ILE A 1 225 ? 29.882 4.068 10.033 1.00 24.28 213 ILE A O 1
ATOM 1680 N N . PRO A 1 226 ? 29.388 2.456 8.531 1.00 29.40 214 PRO A N 1
ATOM 1681 C CA . PRO A 1 226 ? 30.425 2.876 7.579 1.00 27.96 214 PRO A CA 1
ATOM 1682 C C . PRO A 1 226 ? 30.387 4.367 7.253 1.00 23.95 214 PRO A C 1
ATOM 1683 O O . PRO A 1 226 ? 31.429 5.011 7.294 1.00 24.02 214 PRO A O 1
ATOM 1687 N N . GLU A 1 227 ? 29.205 4.908 6.955 1.00 23.38 215 GLU A N 1
ATOM 1688 C CA . GLU A 1 227 ? 29.066 6.329 6.626 1.00 25.36 215 GLU A CA 1
ATOM 1689 C C . GLU A 1 227 ? 29.500 7.289 7.746 1.00 26.22 215 GLU A C 1
ATOM 1690 O O . GLU A 1 227 ? 30.048 8.358 7.473 1.00 23.20 215 GLU A O 1
ATOM 1696 N N . ASP A 1 228 ? 29.248 6.921 9.003 1.00 23.47 216 ASP A N 1
ATOM 1697 C CA . ASP A 1 228 ? 29.709 7.736 10.136 1.00 24.26 216 ASP A CA 1
ATOM 1698 C C . ASP A 1 228 ? 31.215 7.614 10.350 1.00 18.46 216 ASP A C 1
ATOM 1699 O O . ASP A 1 228 ? 31.865 8.558 10.786 1.00 22.01 216 ASP A O 1
ATOM 1704 N N . TYR A 1 229 ? 31.749 6.430 10.086 1.00 19.38 217 TYR A N 1
ATOM 1705 C CA . TYR A 1 229 ? 33.194 6.213 10.141 1.00 21.48 217 TYR A CA 1
ATOM 1706 C C . TYR A 1 229 ? 33.930 7.151 9.164 1.00 24.10 217 TYR A C 1
ATOM 1707 O O . TYR A 1 229 ? 34.892 7.822 9.546 1.00 20.48 217 TYR A O 1
ATOM 1716 N N . TYR A 1 230 ? 33.455 7.230 7.917 1.00 26.60 218 TYR A N 1
ATOM 1717 C CA . TYR A 1 230 ? 34.049 8.139 6.930 1.00 23.55 218 TYR A CA 1
ATOM 1718 C C . TYR A 1 230 ? 33.853 9.585 7.335 1.00 22.49 218 TYR A C 1
ATOM 1719 O O . TYR A 1 230 ? 34.763 10.403 7.199 1.00 26.34 218 TYR A O 1
ATOM 1728 N N . LYS A 1 231 ? 32.647 9.896 7.806 1.00 24.85 219 LYS A N 1
ATOM 1729 C CA . LYS A 1 231 ? 32.327 11.216 8.331 1.00 25.98 219 LYS A CA 1
ATOM 1730 C C . LYS A 1 231 ? 33.313 11.667 9.396 1.00 25.44 219 LYS A C 1
ATOM 1731 O O . LYS A 1 231 ? 33.750 12.819 9.398 1.00 26.58 219 LYS A O 1
ATOM 1737 N N . ALA A 1 232 ? 33.614 10.771 10.333 1.00 24.09 220 ALA A N 1
ATOM 1738 C CA . ALA A 1 232 ? 34.504 11.094 11.448 1.00 25.84 220 ALA A CA 1
ATOM 1739 C C . ALA A 1 232 ? 35.915 11.424 10.955 1.00 22.33 220 ALA A C 1
ATOM 1740 O O . ALA A 1 232 ? 36.505 12.419 11.361 1.00 25.58 220 ALA A O 1
ATOM 1742 N N . CYS A 1 233 ? 36.444 10.571 10.081 1.00 24.15 221 CYS A N 1
ATOM 1743 C CA . CYS A 1 233 ? 37.790 10.747 9.558 1.00 27.64 221 CYS A CA 1
ATOM 1744 C C . CYS A 1 233 ? 37.875 12.094 8.840 1.00 26.35 221 CYS A C 1
ATOM 1745 O O . CYS A 1 233 ? 38.833 12.845 9.020 1.00 34.74 221 CYS A O 1
ATOM 1748 N N . GLU A 1 234 ? 36.847 12.437 8.071 1.00 25.94 222 GLU A N 1
ATOM 1749 C CA . GLU A 1 234 ? 36.827 13.719 7.363 1.00 34.58 222 GLU A CA 1
ATOM 1750 C C . GLU A 1 234 ? 36.727 14.903 8.342 1.00 36.12 222 GLU A C 1
ATOM 1751 O O . GLU A 1 234 ? 37.388 15.925 8.158 1.00 36.43 222 GLU A O 1
ATOM 1757 N N . LYS A 1 235 ? 35.897 14.757 9.372 1.00 32.60 223 LYS A N 1
ATOM 1758 C CA . LYS A 1 235 ? 35.680 15.793 10.382 1.00 31.90 223 LYS A CA 1
ATOM 1759 C C . LYS A 1 235 ? 36.900 16.279 11.135 1.00 29.90 223 LYS A C 1
ATOM 1760 O O . LYS A 1 235 ? 37.108 17.478 11.321 1.00 33.10 223 LYS A O 1
ATOM 1766 N N . PHE A 1 236 ? 37.631 15.157 11.511 1.00 28.50 224 PHE A N 1
ATOM 1767 C CA . PHE A 1 236 ? 38.870 15.419 12.242 1.00 33.23 224 PHE A CA 1
ATOM 1768 C C . PHE A 1 236 ? 40.123 15.748 11.432 1.00 36.47 224 PHE A C 1
ATOM 1769 O O . PHE A 1 236 ? 41.239 15.740 11.953 1.00 38.56 224 PHE A O 1
ATOM 1777 N N . LYS A 1 237 ? 39.928 16.039 10.150 1.00 42.20 225 LYS A N 1
ATOM 1778 C CA . LYS A 1 237 ? 41.037 16.372 9.263 1.00 48.01 225 LYS A CA 1
ATOM 1779 C C . LYS A 1 237 ? 41.247 15.286 8.213 1.00 44.13 225 LYS A C 1
ATOM 1780 O O . LYS A 1 237 ? 40.418 15.101 7.322 1.00 44.44 225 LYS A O 1
#